Protein AF-A0A7S1L0B1-F1 (afdb_monomer_lite)

Secondary structure (DSSP, 8-state):
-------TT-----------SS--------PPPPTTEEE-TTT--EEE-SS---EEEEEEEEE-SS---SSSEEEE-HHHHHHHIIIIITTSSSPGGG--EEEEEEEEE---GGGGSTTT--SSEE---EETTEE-S-HHHHHHHHHHH-SPPEEEE--TTSTTTGGG-SSSP-EEEEE--S-TTS---

Structure (mmCIF, N/CA/C/O backbone):
data_AF-A0A7S1L0B1-F1
#
_entry.id   AF-A0A7S1L0B1-F1
#
loop_
_atom_site.group_PDB
_atom_site.id
_atom_site.type_symbol
_atom_site.label_atom_id
_atom_site.label_alt_id
_atom_site.label_comp_id
_atom_site.label_asym_id
_atom_site.label_entity_id
_atom_site.label_seq_id
_atom_site.pdbx_PDB_ins_code
_atom_site.Cartn_x
_atom_site.Cartn_y
_atom_site.Cartn_z
_atom_site.occupancy
_atom_site.B_iso_or_equiv
_atom_site.auth_seq_id
_atom_site.auth_comp_id
_atom_site.auth_asym_id
_atom_site.auth_atom_id
_atom_site.pdbx_PDB_model_num
ATOM 1 N N . VAL A 1 1 ? -12.692 16.284 34.252 1.00 41.16 1 VAL A N 1
ATOM 2 C CA . VAL A 1 1 ? -12.363 15.127 33.387 1.00 41.16 1 VAL A CA 1
ATOM 3 C C . VAL A 1 1 ? -12.166 13.922 34.293 1.00 41.16 1 VAL A C 1
ATOM 5 O O . VAL A 1 1 ? -11.183 13.873 35.019 1.00 41.16 1 VAL A O 1
ATOM 8 N N . ARG A 1 2 ? -13.179 13.053 34.404 1.00 32.25 2 ARG A N 1
ATOM 9 C CA . ARG A 1 2 ? -13.150 11.902 35.317 1.00 32.25 2 ARG A CA 1
ATOM 10 C C . ARG A 1 2 ? -12.445 10.736 34.624 1.00 32.25 2 ARG A C 1
ATOM 12 O O . ARG A 1 2 ? -12.846 10.342 33.539 1.00 32.25 2 ARG A O 1
ATOM 19 N N . PHE A 1 3 ? -11.372 10.298 35.273 1.00 38.19 3 PHE A N 1
ATOM 20 C CA . PHE A 1 3 ? -10.621 9.053 35.149 1.00 38.19 3 PHE A CA 1
ATOM 21 C C . PHE A 1 3 ? -11.166 8.012 34.162 1.00 38.19 3 PHE A C 1
ATOM 23 O O . PHE A 1 3 ? -12.276 7.506 34.309 1.00 38.19 3 PHE A O 1
ATOM 30 N N . TRP A 1 4 ? -10.298 7.620 33.226 1.00 34.16 4 TRP A N 1
ATOM 31 C CA . TRP A 1 4 ? -10.324 6.293 32.619 1.00 34.16 4 TRP A CA 1
ATOM 32 C C . TRP A 1 4 ? -10.520 5.243 33.722 1.00 34.16 4 TRP A C 1
ATOM 34 O O . TRP A 1 4 ? -9.776 5.283 34.708 1.00 34.16 4 TRP A O 1
ATOM 44 N N . PRO A 1 5 ? -11.480 4.310 33.608 1.00 41.00 5 PRO A N 1
ATOM 45 C CA . PRO A 1 5 ? -11.538 3.205 34.543 1.00 41.00 5 PRO A CA 1
ATOM 46 C C . PRO A 1 5 ? -10.257 2.392 34.356 1.00 41.00 5 PRO A C 1
ATOM 48 O O . PRO A 1 5 ? -10.035 1.788 33.307 1.00 41.00 5 PRO A O 1
ATOM 51 N N . ALA A 1 6 ? -9.391 2.411 35.369 1.00 44.47 6 ALA A N 1
ATOM 52 C CA . ALA A 1 6 ? -8.320 1.441 35.479 1.00 44.47 6 ALA A CA 1
ATOM 53 C C . ALA A 1 6 ? -8.975 0.056 35.425 1.00 44.47 6 ALA A C 1
ATOM 55 O O . ALA A 1 6 ? -9.780 -0.291 36.291 1.00 44.47 6 ALA A O 1
ATOM 56 N N . LEU A 1 7 ? -8.669 -0.708 34.376 1.00 45.00 7 LEU A N 1
ATOM 57 C CA . LEU A 1 7 ? -9.017 -2.119 34.262 1.00 45.00 7 LEU A CA 1
ATOM 58 C C . LEU A 1 7 ? -8.322 -2.858 35.411 1.00 45.00 7 LEU A C 1
ATOM 60 O O . LEU A 1 7 ? -7.205 -3.346 35.281 1.00 45.00 7 LEU A O 1
ATOM 64 N N . SER A 1 8 ? -8.983 -2.923 36.564 1.00 43.53 8 SER A N 1
ATOM 65 C CA . SER A 1 8 ? -8.463 -3.518 37.797 1.00 43.53 8 SER A CA 1
ATOM 66 C C . SER A 1 8 ? -8.382 -5.045 37.748 1.00 43.53 8 SER A C 1
ATOM 68 O O . SER A 1 8 ? -8.052 -5.671 38.751 1.00 43.53 8 SER A O 1
ATOM 70 N N . ARG A 1 9 ? -8.661 -5.672 36.595 1.00 43.53 9 ARG A N 1
ATOM 71 C CA . ARG A 1 9 ? -8.561 -7.124 36.400 1.00 43.53 9 ARG A CA 1
ATOM 72 C C . ARG A 1 9 ? -8.094 -7.496 34.992 1.00 43.53 9 ARG A C 1
ATOM 74 O O . ARG A 1 9 ? -8.768 -8.230 34.281 1.00 43.53 9 ARG A O 1
ATOM 81 N N . HIS A 1 10 ? -6.889 -7.076 34.616 1.00 43.16 10 HIS A N 1
ATOM 82 C CA . HIS A 1 10 ? -6.036 -7.974 33.834 1.00 43.16 10 HIS A CA 1
ATOM 83 C C . HIS A 1 10 ? -5.368 -8.940 34.811 1.00 43.16 10 HIS A C 1
ATOM 85 O O . HIS A 1 10 ? -4.214 -8.774 35.198 1.00 43.16 10 HIS A O 1
ATOM 91 N N . THR A 1 11 ? -6.106 -9.956 35.254 1.00 42.31 11 THR A N 1
ATOM 92 C CA . THR A 1 11 ? -5.469 -11.150 35.803 1.00 42.31 11 THR A CA 1
ATOM 93 C C . THR A 1 11 ? -4.735 -11.831 34.656 1.00 42.31 11 THR A C 1
ATOM 95 O O . THR A 1 11 ? -5.287 -12.688 33.969 1.00 42.31 11 THR A O 1
ATOM 98 N N . CYS A 1 12 ? -3.469 -11.467 34.458 1.00 38.47 12 CYS A N 1
ATOM 99 C CA . CYS A 1 12 ? -2.475 -12.429 34.013 1.00 38.47 12 CYS A CA 1
ATOM 100 C C . CYS A 1 12 ? -2.403 -13.501 35.106 1.00 38.47 12 CYS A C 1
ATOM 102 O O . CYS A 1 12 ? -1.550 -13.445 35.990 1.00 38.47 12 CYS A O 1
ATOM 104 N N . VAL A 1 13 ? -3.343 -14.450 35.108 1.00 39.50 13 VAL A N 1
ATOM 105 C CA . VAL A 1 13 ? -3.136 -15.702 35.831 1.00 39.50 13 VAL A CA 1
ATOM 106 C C . VAL A 1 13 ? -1.917 -16.309 35.158 1.00 39.50 13 VAL A C 1
ATOM 108 O O . VAL A 1 13 ? -1.988 -16.646 33.980 1.00 39.50 13 VAL A O 1
ATOM 111 N N . ARG A 1 14 ? -0.777 -16.366 35.857 1.00 38.50 14 ARG A N 1
ATOM 112 C CA . ARG A 1 14 ? 0.363 -17.159 35.395 1.00 38.50 14 ARG A CA 1
ATOM 113 C C . ARG A 1 14 ? -0.167 -18.585 35.252 1.00 38.50 14 ARG A C 1
ATOM 115 O O . ARG A 1 14 ? -0.500 -19.178 36.279 1.00 38.50 14 ARG A O 1
ATOM 122 N N . PRO A 1 15 ? -0.317 -19.132 34.035 1.00 44.88 15 PRO A N 1
ATOM 123 C CA . PRO A 1 15 ? -0.664 -20.531 33.927 1.00 44.88 15 PRO A CA 1
ATOM 124 C C . PRO A 1 15 ? 0.495 -21.300 34.572 1.00 44.88 15 PRO A C 1
ATOM 126 O O . PRO A 1 15 ? 1.663 -20.965 34.361 1.00 44.88 15 PRO A O 1
ATOM 129 N N . ASN A 1 16 ? 0.173 -22.272 35.422 1.00 50.97 16 ASN A N 1
ATOM 130 C CA . ASN A 1 16 ? 1.146 -23.133 36.092 1.00 50.97 16 ASN A CA 1
ATOM 131 C C . ASN A 1 16 ? 1.706 -24.122 35.051 1.00 50.97 16 ASN A C 1
ATOM 133 O O . ASN A 1 16 ? 1.435 -25.320 35.077 1.00 50.97 16 ASN A O 1
ATOM 137 N N . LEU A 1 17 ? 2.375 -23.581 34.032 1.00 57.25 17 LEU A N 1
ATOM 138 C CA . LEU A 1 17 ? 2.985 -24.329 32.949 1.00 57.25 17 LEU A CA 1
ATOM 139 C C . LEU A 1 17 ? 4.359 -24.780 33.421 1.00 57.25 17 LEU A C 1
ATOM 141 O O . LEU A 1 17 ? 5.139 -23.995 33.962 1.00 57.25 17 LEU A O 1
ATOM 145 N N . LYS A 1 18 ? 4.639 -26.061 33.174 1.00 59.34 18 LYS A N 1
ATOM 146 C CA . LYS A 1 18 ? 5.980 -26.651 33.155 1.00 59.34 18 LYS A CA 1
ATOM 147 C C . LYS A 1 18 ? 6.973 -25.616 32.599 1.00 59.34 18 LYS A C 1
ATOM 149 O O . LYS A 1 18 ? 6.611 -24.972 31.608 1.00 59.34 18 LYS A O 1
ATOM 154 N N . PRO A 1 19 ? 8.161 -25.426 33.215 1.00 61.41 19 PRO A N 1
ATOM 155 C CA . PRO A 1 19 ? 9.122 -24.423 32.768 1.00 61.41 19 PRO A CA 1
ATOM 156 C C . PRO A 1 19 ? 9.238 -24.509 31.248 1.00 61.41 19 PRO A C 1
ATOM 158 O O . PRO A 1 19 ? 9.371 -25.629 30.734 1.00 61.41 19 PRO A O 1
ATOM 161 N N . PRO A 1 20 ? 9.072 -23.380 30.531 1.00 61.34 20 PRO A N 1
ATOM 162 C CA . PRO A 1 20 ? 9.117 -23.403 29.085 1.00 61.34 20 PRO A CA 1
ATOM 163 C C . PRO A 1 20 ? 10.407 -24.115 28.699 1.00 61.34 20 PRO A C 1
ATOM 165 O O . PRO A 1 20 ? 11.469 -23.837 29.266 1.00 61.34 20 PRO A O 1
ATOM 168 N N . GLY A 1 21 ? 10.302 -25.070 27.770 1.00 65.00 21 GLY A N 1
ATOM 169 C CA . GLY A 1 21 ? 11.487 -25.585 27.095 1.00 65.00 21 GLY A CA 1
ATOM 170 C C . GLY A 1 21 ? 12.352 -24.408 26.630 1.00 65.00 21 GLY A C 1
ATOM 171 O O . GLY A 1 21 ? 11.832 -23.288 26.537 1.00 65.00 21 GLY A O 1
ATOM 172 N N . PRO A 1 22 ? 13.655 -24.625 26.378 1.00 70.44 22 PRO A N 1
ATOM 173 C CA . PRO A 1 22 ? 14.561 -23.554 25.970 1.00 70.44 22 PRO A CA 1
ATOM 174 C C . PRO A 1 22 ? 13.847 -22.655 24.967 1.00 70.44 22 PRO A C 1
ATOM 176 O O . PRO A 1 22 ? 13.282 -23.167 23.996 1.00 70.44 22 PRO A O 1
ATOM 179 N N . ALA A 1 23 ? 13.767 -21.356 25.290 1.00 61.88 23 ALA A N 1
ATOM 180 C CA . ALA A 1 23 ? 13.026 -20.391 24.494 1.00 61.88 23 ALA A CA 1
ATOM 181 C C . ALA A 1 23 ? 13.381 -20.641 23.033 1.00 61.88 23 ALA A C 1
ATOM 183 O O . ALA A 1 23 ? 14.569 -20.652 22.699 1.00 61.88 23 ALA A O 1
ATOM 184 N N . LEU A 1 24 ? 12.371 -20.929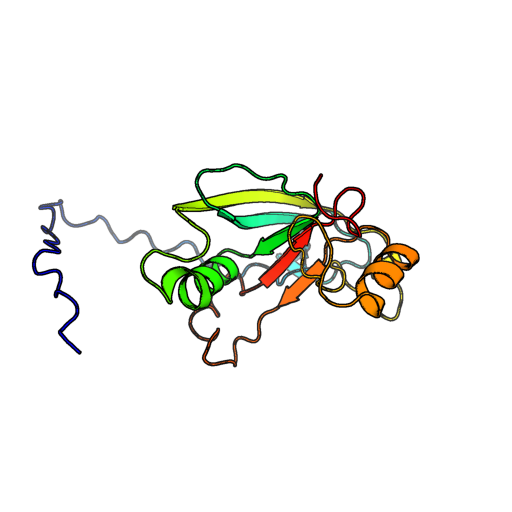 22.203 1.00 55.47 24 LEU A N 1
ATOM 185 C CA . LEU A 1 24 ? 12.582 -21.070 20.770 1.00 55.47 24 LEU A CA 1
ATOM 186 C C . LEU A 1 24 ? 13.312 -19.805 20.349 1.00 55.47 24 LEU A C 1
ATOM 188 O O . LEU A 1 24 ? 12.751 -18.710 20.440 1.00 55.47 24 LEU A O 1
ATOM 192 N N . GLN A 1 25 ? 14.590 -19.950 19.995 1.00 52.84 25 GLN A N 1
ATOM 193 C CA . GLN A 1 25 ? 15.353 -18.821 19.507 1.00 52.84 25 GLN A CA 1
ATOM 194 C C . GLN A 1 25 ? 14.556 -18.291 18.317 1.00 52.84 25 GLN A C 1
ATOM 196 O O . GLN A 1 25 ? 14.164 -19.100 17.463 1.00 52.84 25 GLN A O 1
ATOM 201 N N . PRO A 1 26 ? 14.222 -16.988 18.281 1.00 57.69 26 PRO A N 1
ATOM 202 C CA . PRO A 1 26 ? 13.569 -16.438 17.111 1.00 57.69 26 PRO A CA 1
ATOM 203 C C . PRO A 1 26 ? 14.419 -16.842 15.913 1.00 57.69 26 PRO A C 1
ATOM 205 O O . PRO A 1 26 ? 15.643 -16.688 15.945 1.00 57.69 26 PRO A O 1
ATOM 208 N N . ALA A 1 27 ? 13.776 -17.438 14.903 1.00 52.47 27 ALA A N 1
ATOM 209 C CA . ALA A 1 27 ? 14.456 -17.773 13.662 1.00 52.47 27 ALA A CA 1
ATOM 210 C C . ALA A 1 27 ? 15.288 -16.551 13.247 1.00 52.47 27 ALA A C 1
ATOM 212 O O . ALA A 1 27 ? 14.772 -15.432 13.381 1.00 52.47 27 ALA A O 1
ATOM 213 N N . PRO A 1 28 ? 16.548 -16.730 12.800 1.00 51.34 28 PRO A N 1
ATOM 214 C CA . PRO A 1 28 ? 17.384 -15.613 12.394 1.00 51.34 28 PRO A CA 1
ATOM 215 C C . PRO A 1 28 ? 16.555 -14.707 11.495 1.00 51.34 28 PRO A C 1
ATOM 217 O O . PRO A 1 28 ? 16.026 -15.164 10.477 1.00 51.34 28 PRO A O 1
ATOM 220 N N . LEU A 1 29 ? 16.366 -13.456 11.919 1.00 55.69 29 LEU A N 1
ATOM 221 C CA . LEU A 1 29 ? 15.654 -12.462 11.133 1.00 55.69 29 LEU A CA 1
ATOM 222 C C . LEU A 1 29 ? 16.507 -12.212 9.891 1.00 55.69 29 LEU A C 1
ATOM 224 O O . LEU A 1 29 ? 17.368 -11.337 9.880 1.00 55.69 29 LEU A O 1
ATOM 228 N N . VAL A 1 30 ? 16.309 -13.014 8.845 1.00 57.28 30 VAL A N 1
ATOM 229 C CA . VAL A 1 30 ? 16.771 -12.658 7.511 1.00 57.28 30 VAL A CA 1
ATOM 230 C C . VAL A 1 30 ? 16.013 -11.385 7.197 1.00 57.28 30 VAL A C 1
ATOM 232 O O . VAL A 1 30 ? 14.799 -11.435 6.992 1.00 57.28 30 VAL A O 1
ATOM 235 N N . ALA A 1 31 ? 16.712 -10.251 7.261 1.00 64.00 31 ALA A N 1
ATOM 236 C CA . ALA A 1 31 ? 16.118 -8.959 6.986 1.00 64.00 31 ALA A CA 1
ATOM 237 C C . ALA A 1 31 ? 15.392 -9.065 5.634 1.00 64.00 31 ALA A C 1
ATOM 239 O O . ALA A 1 31 ? 16.031 -9.401 4.629 1.00 64.00 31 ALA A O 1
ATOM 240 N N . PRO A 1 32 ? 14.058 -8.900 5.603 1.00 71.50 32 PRO A N 1
ATOM 241 C CA . PRO A 1 32 ? 13.334 -8.962 4.349 1.00 71.50 32 PRO A CA 1
ATOM 242 C C . PRO A 1 32 ? 13.833 -7.829 3.452 1.00 71.50 32 PRO A C 1
ATOM 244 O O . PRO A 1 32 ? 14.155 -6.744 3.938 1.00 71.50 32 PRO A O 1
ATOM 247 N N . CYS A 1 33 ? 13.907 -8.083 2.146 1.00 76.69 33 CYS A N 1
ATOM 248 C CA . CYS A 1 33 ? 14.266 -7.042 1.194 1.00 76.69 33 CYS A CA 1
ATOM 249 C C . CYS A 1 33 ? 13.312 -5.853 1.304 1.00 76.69 33 CYS A C 1
ATOM 251 O O . CYS A 1 33 ? 12.128 -6.026 1.615 1.00 76.69 33 CYS A O 1
ATOM 253 N N . LEU A 1 34 ? 13.831 -4.649 1.049 1.00 75.38 34 LEU A N 1
ATOM 254 C CA . LEU A 1 34 ? 12.993 -3.458 1.029 1.00 75.38 34 LEU A CA 1
ATOM 255 C C . LEU A 1 34 ? 11.894 -3.610 -0.036 1.00 75.38 34 LEU A C 1
ATOM 257 O O . LEU A 1 34 ? 12.083 -4.340 -1.017 1.00 75.38 34 LEU A O 1
ATOM 261 N N . PRO A 1 35 ? 10.747 -2.929 0.120 1.00 71.69 35 PRO A N 1
ATOM 262 C CA . PRO A 1 35 ? 9.718 -2.905 -0.910 1.00 71.69 35 PRO A CA 1
ATOM 263 C C . PRO A 1 35 ? 10.316 -2.561 -2.281 1.00 71.69 35 PRO A C 1
ATOM 265 O O . PRO A 1 35 ? 10.983 -1.547 -2.449 1.00 71.69 35 PRO A O 1
ATOM 268 N N . GLY A 1 36 ? 10.100 -3.442 -3.256 1.00 75.12 36 GLY A N 1
ATOM 269 C CA . GLY A 1 36 ? 10.605 -3.302 -4.626 1.00 75.12 36 GLY A CA 1
ATOM 270 C C . GLY 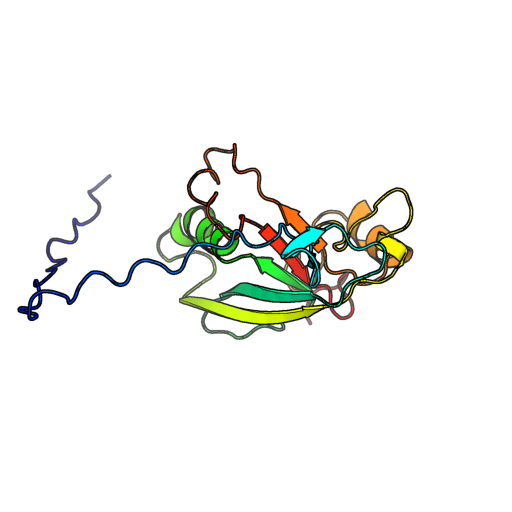A 1 36 ? 11.968 -3.952 -4.884 1.00 75.12 36 GLY A C 1
ATOM 271 O O . GLY A 1 36 ? 12.390 -4.038 -6.034 1.00 75.12 36 GLY A O 1
ATOM 272 N N . GLN A 1 37 ? 12.643 -4.470 -3.860 1.00 83.31 37 GLN A N 1
ATOM 273 C CA . GLN A 1 37 ? 13.832 -5.301 -4.032 1.00 83.31 37 GLN A CA 1
ATOM 274 C C . GLN A 1 37 ? 13.460 -6.786 -4.052 1.00 83.31 37 GLN A C 1
ATOM 276 O O . GLN A 1 37 ? 12.522 -7.227 -3.382 1.00 83.31 37 GLN A O 1
ATOM 281 N N . LEU A 1 38 ? 14.224 -7.569 -4.809 1.00 83.31 38 LEU A N 1
ATOM 282 C CA . LEU A 1 38 ? 14.116 -9.024 -4.843 1.00 83.31 38 LEU A CA 1
ATOM 283 C C . LEU A 1 38 ? 15.323 -9.651 -4.170 1.00 83.31 38 LEU A C 1
ATOM 285 O O . LEU A 1 38 ? 16.429 -9.123 -4.254 1.00 83.31 38 LEU A O 1
ATOM 289 N N . LYS A 1 39 ? 15.122 -10.818 -3.562 1.00 84.94 39 LYS A N 1
ATOM 290 C CA . LYS A 1 39 ? 16.236 -11.649 -3.124 1.00 84.94 39 LYS A CA 1
ATOM 291 C C . LYS A 1 39 ? 16.830 -12.345 -4.348 1.00 84.94 39 LYS A C 1
ATOM 293 O O . LYS A 1 39 ? 16.145 -13.140 -4.989 1.00 84.94 39 LYS A O 1
ATOM 298 N N . ASP A 1 40 ? 18.075 -12.030 -4.670 1.00 82.62 40 ASP A N 1
ATOM 299 C CA . ASP A 1 40 ? 18.843 -12.716 -5.703 1.00 82.62 40 ASP A CA 1
ATOM 300 C C . ASP A 1 40 ? 18.992 -14.201 -5.312 1.00 82.62 40 ASP A C 1
ATOM 302 O O . ASP A 1 40 ? 19.473 -14.488 -4.212 1.00 82.62 40 ASP A O 1
ATOM 306 N N . PRO A 1 41 ? 18.569 -15.156 -6.159 1.00 81.19 41 PRO A N 1
ATOM 307 C CA . PRO A 1 41 ? 18.662 -16.577 -5.843 1.00 81.19 41 PRO A CA 1
ATOM 308 C C . PRO A 1 41 ? 20.107 -17.088 -5.759 1.00 81.19 41 PRO A C 1
ATOM 310 O O . PRO A 1 41 ? 20.354 -18.042 -5.025 1.00 81.19 41 PRO A O 1
ATOM 313 N N . ALA A 1 42 ? 21.054 -16.470 -6.470 1.00 84.69 42 ALA A N 1
ATOM 314 C CA . ALA A 1 42 ? 22.456 -16.880 -6.473 1.00 84.69 42 ALA A CA 1
ATOM 315 C C . ALA A 1 42 ? 23.209 -16.351 -5.246 1.00 84.69 42 ALA A C 1
ATOM 317 O O . ALA A 1 42 ? 23.984 -17.077 -4.628 1.00 84.69 42 ALA A O 1
ATOM 318 N N . THR A 1 43 ? 22.984 -15.085 -4.883 1.00 85.75 43 THR A N 1
ATOM 319 C CA . THR A 1 43 ? 23.754 -14.422 -3.813 1.00 85.75 43 THR A CA 1
ATOM 320 C C . THR A 1 43 ? 22.992 -14.275 -2.499 1.00 85.75 43 THR A C 1
ATOM 322 O O . THR A 1 43 ? 23.588 -13.964 -1.467 1.00 85.75 43 THR A O 1
ATOM 325 N N . GLY A 1 44 ? 21.670 -14.449 -2.513 1.00 83.81 44 GLY A N 1
ATOM 326 C CA . GLY A 1 44 ? 20.795 -14.196 -1.371 1.00 83.81 44 GLY A CA 1
ATOM 327 C C . GLY A 1 44 ? 20.663 -12.717 -0.989 1.00 83.81 44 GLY A C 1
ATOM 328 O O . GLY A 1 44 ? 19.984 -12.422 -0.003 1.00 83.81 44 GLY A O 1
ATOM 329 N N . LYS A 1 45 ? 21.296 -11.798 -1.731 1.00 86.81 45 LYS A N 1
ATOM 330 C CA . LYS A 1 45 ? 21.271 -10.352 -1.474 1.00 86.81 45 LYS A CA 1
ATOM 331 C C . LYS A 1 45 ? 20.016 -9.710 -2.056 1.00 86.81 45 LYS A C 1
ATOM 333 O O . LYS A 1 45 ? 19.441 -10.202 -3.020 1.00 86.81 45 LYS A O 1
ATOM 338 N N . CYS A 1 46 ? 19.607 -8.586 -1.483 1.00 85.88 46 CYS A N 1
ATOM 339 C CA . CYS A 1 46 ? 18.507 -7.795 -2.017 1.00 85.88 46 CYS A CA 1
ATOM 340 C C . CYS A 1 46 ? 18.998 -6.926 -3.177 1.00 85.88 46 CYS A C 1
ATOM 342 O O . CYS A 1 46 ? 19.907 -6.116 -3.001 1.00 85.88 46 CYS A O 1
ATOM 344 N N . VAL A 1 47 ? 18.404 -7.104 -4.354 1.00 86.62 47 VAL A N 1
ATOM 345 C CA . VAL A 1 47 ? 18.769 -6.406 -5.592 1.00 86.62 47 VAL A CA 1
ATOM 346 C C . VAL A 1 47 ? 17.561 -5.692 -6.188 1.00 86.62 47 VAL A C 1
ATOM 348 O O . VAL A 1 47 ? 16.418 -6.131 -6.041 1.00 86.62 47 VAL A O 1
ATOM 351 N N . VAL A 1 48 ? 17.815 -4.581 -6.877 1.00 82.69 48 VAL A N 1
ATOM 352 C CA . VAL A 1 48 ? 16.801 -3.916 -7.700 1.00 82.69 48 VAL A CA 1
ATOM 353 C C . VAL A 1 48 ? 16.714 -4.665 -9.025 1.00 82.69 48 VAL A C 1
ATOM 355 O O . VAL A 1 48 ? 17.718 -4.852 -9.708 1.00 82.69 48 VAL A O 1
ATOM 358 N N . SER A 1 49 ? 15.516 -5.124 -9.380 1.00 83.00 49 SER A N 1
ATOM 359 C CA . SER A 1 49 ? 15.307 -5.825 -10.647 1.00 83.00 49 SER A CA 1
ATOM 360 C C . SER A 1 49 ? 15.272 -4.842 -11.818 1.00 83.00 49 SER A C 1
ATOM 362 O O . SER A 1 49 ? 14.553 -3.845 -11.769 1.00 83.00 49 SER A O 1
ATOM 364 N N . ALA A 1 50 ? 16.002 -5.163 -12.891 1.00 81.62 50 ALA A N 1
ATOM 365 C CA . ALA A 1 50 ? 16.029 -4.390 -14.138 1.00 81.62 50 ALA A CA 1
ATOM 366 C C . ALA A 1 50 ? 14.737 -4.525 -14.969 1.00 81.62 50 ALA A C 1
ATOM 368 O O . ALA A 1 50 ? 14.476 -3.726 -15.865 1.00 81.62 50 ALA A O 1
ATOM 369 N N . VAL A 1 51 ? 13.921 -5.539 -14.675 1.00 84.75 51 VAL A N 1
ATOM 370 C CA . VAL A 1 51 ? 12.622 -5.793 -15.315 1.00 84.75 51 VAL A CA 1
ATOM 371 C C . VAL A 1 51 ? 11.513 -5.844 -14.267 1.00 84.75 51 VAL A C 1
ATOM 373 O O . VAL A 1 51 ? 11.811 -6.054 -13.082 1.00 84.75 51 VAL A O 1
ATOM 376 N N . PRO A 1 52 ? 10.233 -5.656 -14.643 1.00 88.44 52 PRO A N 1
ATOM 377 C CA . PRO A 1 52 ? 9.168 -5.722 -13.663 1.00 88.44 52 PRO A CA 1
ATOM 378 C C . PRO A 1 52 ? 9.094 -7.125 -13.096 1.00 88.44 52 PRO A C 1
ATOM 380 O O . PRO A 1 52 ? 8.965 -8.116 -13.826 1.00 88.44 52 PRO A O 1
ATOM 383 N N . ALA A 1 53 ? 9.214 -7.197 -11.786 1.00 88.94 53 ALA A N 1
ATOM 384 C CA . ALA A 1 53 ? 9.270 -8.439 -11.066 1.00 88.94 53 ALA A CA 1
ATOM 385 C C . ALA A 1 53 ? 7.862 -8.912 -10.729 1.00 88.94 53 ALA A C 1
ATOM 387 O O . ALA A 1 53 ? 6.998 -8.123 -10.347 1.00 88.94 53 ALA A O 1
ATOM 388 N N . LEU A 1 54 ? 7.641 -10.222 -10.825 1.00 89.88 54 LEU A N 1
ATOM 389 C CA . LEU A 1 54 ? 6.490 -10.830 -10.175 1.00 89.88 54 LEU A CA 1
ATOM 390 C C . LEU A 1 54 ? 6.790 -10.894 -8.675 1.00 89.88 54 LEU A C 1
ATOM 392 O O . LEU A 1 54 ? 7.658 -11.651 -8.245 1.00 89.88 54 LEU A O 1
ATOM 396 N N . MET A 1 55 ? 6.097 -10.079 -7.886 1.00 88.88 55 MET A N 1
ATOM 397 C CA . MET A 1 55 ? 6.304 -9.985 -6.444 1.00 88.88 55 MET A CA 1
ATOM 398 C C . MET A 1 55 ? 5.140 -10.627 -5.704 1.00 88.88 55 MET A C 1
ATOM 400 O O . MET A 1 55 ? 3.981 -10.430 -6.071 1.00 88.88 55 MET A O 1
ATOM 404 N N . ARG A 1 56 ? 5.449 -11.364 -4.632 1.00 90.62 56 ARG A N 1
ATOM 405 C CA . ARG A 1 56 ? 4.452 -11.996 -3.769 1.00 90.62 56 ARG A CA 1
ATOM 406 C C . ARG A 1 56 ? 4.746 -11.697 -2.306 1.00 90.62 56 ARG A C 1
ATOM 408 O O . ARG A 1 56 ? 5.804 -12.065 -1.806 1.00 90.62 56 ARG A O 1
ATOM 415 N N . PHE A 1 57 ? 3.829 -11.015 -1.630 1.00 90.12 57 PHE A N 1
ATOM 416 C CA . PHE A 1 57 ? 4.012 -10.577 -0.245 1.00 90.12 57 PHE A CA 1
ATOM 417 C C . PHE A 1 57 ? 2.668 -10.324 0.441 1.00 90.12 57 PHE A C 1
ATOM 419 O O . PHE A 1 57 ? 1.617 -10.284 -0.199 1.00 90.12 57 PHE A O 1
ATOM 426 N N . TYR A 1 58 ? 2.699 -10.190 1.766 1.00 93.69 58 TYR A N 1
ATOM 427 C CA . TYR A 1 58 ? 1.496 -9.917 2.540 1.00 93.69 58 TYR A CA 1
ATOM 428 C C . TYR A 1 58 ? 1.175 -8.425 2.579 1.00 93.69 58 TYR A C 1
ATOM 430 O O . TYR A 1 58 ? 2.036 -7.607 2.898 1.00 93.69 58 TYR A O 1
ATOM 438 N N . MET A 1 59 ? -0.088 -8.100 2.329 1.00 95.56 59 MET A N 1
ATOM 439 C CA . MET A 1 59 ? -0.674 -6.793 2.606 1.00 95.56 59 MET A CA 1
ATOM 440 C C . MET A 1 59 ? -1.818 -6.947 3.611 1.00 95.56 59 MET A C 1
ATOM 442 O O . MET A 1 59 ? -2.453 -8.001 3.699 1.00 95.56 59 MET A O 1
ATOM 446 N N . TYR A 1 60 ? -2.089 -5.893 4.367 1.00 96.50 60 TYR A N 1
ATOM 447 C CA . TYR A 1 60 ? -3.030 -5.896 5.477 1.00 96.50 60 TYR A CA 1
ATOM 448 C C . TYR A 1 60 ? -4.049 -4.776 5.320 1.00 96.50 60 TYR A C 1
ATOM 450 O O . TYR A 1 60 ? -3.713 -3.672 4.886 1.00 96.50 60 TYR A O 1
ATOM 458 N N . LYS A 1 61 ? -5.298 -5.056 5.692 1.00 95.88 61 LYS A N 1
ATOM 459 C CA . LYS A 1 61 ? -6.387 -4.078 5.661 1.00 95.88 61 LYS A CA 1
ATOM 460 C C . LYS A 1 61 ? -7.139 -4.085 6.982 1.00 95.88 61 LYS A C 1
ATOM 462 O O . LYS A 1 61 ? -7.598 -5.138 7.420 1.00 95.88 61 LYS A O 1
ATOM 467 N N . ALA A 1 62 ? -7.278 -2.916 7.595 1.00 95.12 62 ALA A N 1
ATOM 468 C CA . ALA A 1 62 ? -8.195 -2.709 8.706 1.00 95.12 62 ALA A CA 1
ATOM 469 C C . ALA A 1 62 ? -9.625 -2.607 8.157 1.00 95.12 62 ALA A C 1
ATOM 471 O O . ALA A 1 62 ? -9.876 -1.823 7.240 1.00 95.12 62 ALA A O 1
ATOM 472 N N . LEU A 1 63 ? -10.542 -3.418 8.680 1.00 93.38 63 LEU A N 1
ATOM 473 C CA . LEU A 1 63 ? -11.925 -3.508 8.212 1.00 93.38 63 LEU A CA 1
ATOM 474 C C . LEU A 1 63 ? -12.898 -3.605 9.390 1.00 93.38 63 LEU A C 1
ATOM 476 O O . LEU A 1 63 ? -12.548 -4.082 10.470 1.00 93.38 63 LEU A O 1
ATOM 480 N N . GLY A 1 64 ? -14.131 -3.160 9.158 1.00 91.38 64 GLY A N 1
ATOM 481 C CA . GLY A 1 64 ? -15.267 -3.513 10.004 1.00 91.38 64 GLY A CA 1
ATOM 482 C C . GLY A 1 64 ? -15.850 -4.877 9.633 1.00 91.38 64 GLY A C 1
ATOM 483 O O . GLY A 1 64 ? -15.215 -5.692 8.952 1.00 91.38 64 GLY A O 1
ATOM 484 N N . ASP A 1 65 ? -17.097 -5.099 10.033 1.00 89.19 65 ASP A N 1
ATOM 485 C CA . ASP A 1 65 ? -17.789 -6.374 9.799 1.00 89.19 65 ASP A CA 1
ATOM 486 C C . ASP A 1 65 ? -18.282 -6.538 8.354 1.00 89.19 65 ASP A C 1
ATOM 488 O O . ASP A 1 65 ? -18.566 -7.647 7.916 1.00 89.19 65 ASP A O 1
ATOM 492 N N . LYS A 1 66 ? -18.334 -5.445 7.583 1.00 85.88 66 LYS A N 1
ATOM 493 C CA . LYS A 1 66 ? -18.627 -5.488 6.147 1.00 85.88 66 LYS A CA 1
ATOM 494 C C . LYS A 1 66 ? -17.377 -5.858 5.352 1.00 85.88 66 LYS A C 1
ATOM 496 O O . LYS A 1 66 ? -16.290 -5.335 5.617 1.00 85.88 66 LYS A O 1
ATOM 501 N N . ASP A 1 67 ? -17.546 -6.724 4.362 1.00 80.00 67 ASP A N 1
ATOM 502 C CA . ASP A 1 67 ? -16.532 -6.979 3.345 1.00 80.00 67 ASP A CA 1
ATOM 503 C C . ASP A 1 67 ? -16.605 -5.915 2.246 1.00 80.00 67 ASP A C 1
ATOM 505 O O . ASP A 1 67 ? -17.683 -5.466 1.860 1.00 80.00 67 ASP A O 1
ATOM 509 N N . TYR A 1 68 ? -15.438 -5.505 1.755 1.00 76.62 68 TYR A N 1
ATOM 510 C CA . TYR A 1 68 ? -15.300 -4.539 0.670 1.00 76.62 68 TYR A CA 1
ATOM 511 C C . TYR A 1 68 ? -14.402 -5.121 -0.412 1.00 76.62 68 TYR A C 1
ATOM 513 O O . TYR A 1 68 ? -13.473 -5.880 -0.120 1.00 76.62 68 TYR A O 1
ATOM 521 N N . HIS A 1 69 ? -14.647 -4.719 -1.657 1.00 83.12 69 HIS A N 1
ATOM 522 C CA . HIS A 1 69 ? -13.747 -5.034 -2.754 1.00 83.12 69 HIS A CA 1
ATOM 523 C C . HIS A 1 69 ? -12.350 -4.457 -2.479 1.00 83.12 69 HIS A C 1
ATOM 525 O O . HIS A 1 69 ? -12.188 -3.360 -1.944 1.00 83.12 69 HIS A O 1
ATOM 531 N N . MET A 1 70 ? -11.332 -5.244 -2.822 1.00 85.62 70 MET A N 1
ATOM 532 C CA . MET A 1 70 ? -9.921 -4.887 -2.634 1.00 85.62 70 MET A CA 1
ATOM 533 C C . MET A 1 70 ? -9.396 -3.956 -3.728 1.00 85.62 70 MET A C 1
ATOM 535 O O . MET A 1 70 ? -8.347 -3.337 -3.570 1.00 85.62 70 MET A O 1
ATOM 539 N N . GLU A 1 71 ? -10.144 -3.872 -4.822 1.00 89.75 71 GLU A N 1
ATOM 540 C CA . GLU A 1 71 ? -9.980 -2.898 -5.888 1.00 89.75 71 GLU A CA 1
ATOM 541 C C . GLU A 1 71 ? -10.247 -1.481 -5.380 1.00 89.75 71 GLU A C 1
ATOM 543 O O . GLU A 1 71 ? -11.045 -1.281 -4.466 1.00 89.75 71 GLU A O 1
ATOM 548 N N . ASN A 1 72 ? -9.569 -0.503 -5.976 1.00 93.75 72 ASN A N 1
ATOM 549 C CA . ASN A 1 72 ? -9.655 0.913 -5.621 1.00 93.75 72 ASN A CA 1
ATOM 550 C C . ASN A 1 72 ? -9.525 1.148 -4.112 1.00 93.75 72 ASN A C 1
ATOM 552 O O . ASN A 1 72 ? -10.378 1.766 -3.467 1.00 93.75 72 ASN A O 1
ATOM 556 N N . SER A 1 73 ? -8.470 0.582 -3.528 1.00 94.62 73 SER A N 1
ATOM 557 C CA . SER A 1 73 ? -8.319 0.527 -2.081 1.00 94.62 73 SER A CA 1
ATOM 558 C C . SER A 1 73 ? -6.887 0.743 -1.625 1.00 94.62 73 SER A C 1
ATOM 560 O O . SER A 1 73 ? -5.932 0.400 -2.323 1.00 94.62 73 SER A O 1
ATOM 562 N N . ASN A 1 74 ? -6.740 1.264 -0.406 1.00 96.00 74 ASN A N 1
ATOM 563 C CA . ASN A 1 74 ? -5.458 1.288 0.286 1.00 96.00 74 ASN A CA 1
ATOM 564 C C . ASN A 1 74 ? -5.342 0.142 1.287 1.00 96.00 74 ASN A C 1
ATOM 566 O O . ASN A 1 74 ? -6.289 -0.183 2.019 1.00 96.00 74 ASN A O 1
ATOM 570 N N . LEU A 1 75 ? -4.159 -0.461 1.292 1.00 96.19 75 LEU A N 1
ATOM 571 C CA . LEU A 1 75 ? -3.709 -1.490 2.225 1.00 96.19 75 LEU A CA 1
ATOM 572 C C . LEU A 1 75 ? -2.360 -1.051 2.805 1.00 96.19 75 LEU A C 1
ATOM 574 O O . LEU A 1 75 ? -1.782 -0.065 2.359 1.00 96.19 75 LEU A O 1
ATOM 578 N N . ALA A 1 76 ? -1.825 -1.798 3.761 1.00 96.56 76 ALA A N 1
ATOM 579 C CA . ALA A 1 76 ? -0.520 -1.512 4.341 1.00 96.56 76 ALA A CA 1
ATOM 580 C C . ALA A 1 76 ? 0.308 -2.778 4.585 1.00 96.56 76 ALA A C 1
ATOM 582 O O . ALA A 1 76 ? -0.191 -3.902 4.496 1.00 96.56 76 ALA A O 1
ATOM 583 N N . SER A 1 77 ? 1.585 -2.604 4.913 1.00 95.19 77 SER A N 1
ATOM 584 C CA . SER A 1 77 ? 2.377 -3.634 5.584 1.00 95.19 77 SER A CA 1
ATOM 585 C C . SER A 1 77 ? 1.837 -3.887 7.002 1.00 95.19 77 SER A C 1
ATOM 587 O O . SER A 1 77 ? 0.975 -3.156 7.496 1.00 95.19 77 SER A O 1
ATOM 589 N N . LEU A 1 78 ? 2.337 -4.926 7.684 1.00 94.44 78 LEU A N 1
ATOM 590 C CA . LEU A 1 78 ? 1.907 -5.233 9.054 1.00 94.44 78 LEU A CA 1
ATOM 591 C C . LEU A 1 78 ? 2.153 -4.051 10.005 1.00 94.44 78 LEU A C 1
ATOM 593 O O . LEU A 1 78 ? 1.274 -3.665 10.766 1.00 94.44 78 LEU A O 1
ATOM 597 N N . THR A 1 79 ? 3.335 -3.448 9.945 1.00 94.69 79 THR A N 1
ATOM 598 C CA . THR A 1 79 ? 3.677 -2.266 10.746 1.00 94.69 79 THR A CA 1
ATOM 599 C C . THR A 1 79 ? 2.861 -1.045 10.331 1.00 94.69 79 THR A C 1
ATOM 601 O O . THR A 1 79 ? 2.377 -0.320 11.198 1.00 94.69 79 THR A O 1
ATOM 604 N N . GLY A 1 80 ? 2.615 -0.857 9.030 1.00 95.31 80 GLY A N 1
ATOM 605 C CA . GLY A 1 80 ? 1.785 0.236 8.523 1.00 95.31 80 GLY A CA 1
ATOM 606 C C . GLY A 1 80 ? 0.330 0.164 9.003 1.00 95.31 80 GLY A C 1
ATOM 607 O O . GLY A 1 80 ? -0.224 1.180 9.422 1.00 95.31 80 GLY A O 1
ATOM 608 N N . VAL A 1 81 ? -0.290 -1.026 9.024 1.00 96.44 81 VAL A N 1
ATOM 609 C CA . VAL A 1 81 ? -1.670 -1.162 9.529 1.00 96.44 81 VAL A CA 1
ATOM 610 C C . VAL A 1 81 ? -1.743 -0.958 11.043 1.00 96.44 81 VAL A C 1
ATOM 612 O O . VAL A 1 81 ? -2.699 -0.358 11.525 1.00 96.44 81 VAL A O 1
ATOM 615 N N . LEU A 1 82 ? -0.734 -1.397 11.803 1.00 95.56 82 LEU A N 1
ATOM 616 C CA . LEU A 1 82 ? -0.686 -1.170 13.251 1.00 95.56 82 LEU A CA 1
ATOM 617 C C . LEU A 1 82 ? -0.523 0.318 13.590 1.00 95.56 82 LEU A C 1
ATOM 619 O O . LEU A 1 82 ? -1.176 0.801 14.515 1.00 95.56 82 LEU A O 1
ATOM 623 N N . MET A 1 83 ? 0.278 1.045 12.807 1.00 95.06 83 MET A N 1
ATOM 624 C CA . MET A 1 83 ? 0.403 2.501 12.903 1.00 95.06 83 MET A CA 1
ATOM 625 C C . MET A 1 83 ? -0.940 3.194 12.641 1.00 95.06 83 MET A C 1
ATOM 627 O O . MET A 1 83 ? -1.383 3.996 13.462 1.00 95.06 83 MET A O 1
ATOM 631 N N . TYR A 1 84 ? -1.634 2.828 11.555 1.00 95.31 84 TYR A N 1
ATOM 632 C CA . TYR A 1 84 ? -2.962 3.365 11.229 1.00 95.31 84 TYR A CA 1
ATOM 633 C C . TYR A 1 84 ? -3.976 3.122 12.354 1.00 95.31 84 TYR A C 1
ATOM 635 O O . TYR A 1 84 ? -4.709 4.030 12.757 1.00 95.31 84 TYR A O 1
ATOM 643 N N . LEU A 1 85 ? -3.998 1.902 12.901 1.00 95.56 85 LEU A N 1
ATOM 644 C CA . LEU A 1 85 ? -4.899 1.567 13.997 1.00 95.56 85 LEU A CA 1
ATOM 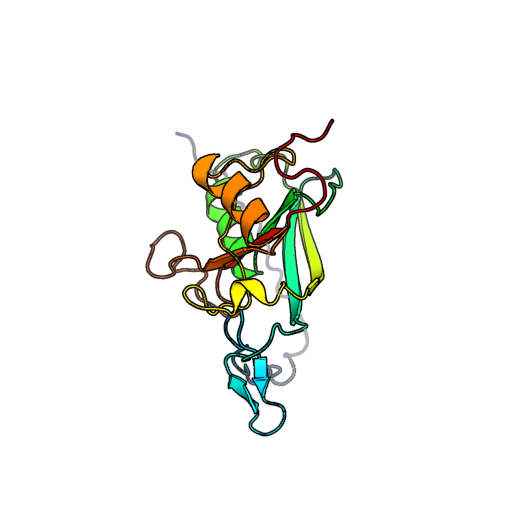645 C C . LEU A 1 85 ? -4.655 2.465 15.212 1.00 95.56 85 LEU A C 1
ATOM 647 O O . LEU A 1 85 ? -5.606 3.038 15.739 1.00 95.56 85 LEU A O 1
ATOM 651 N N . GLN A 1 86 ? -3.401 2.615 15.636 1.00 93.38 86 GLN A N 1
ATOM 652 C CA . GLN A 1 86 ? -3.060 3.396 16.823 1.00 93.38 86 GLN A CA 1
ATOM 653 C C . GLN A 1 86 ? -3.330 4.892 16.639 1.00 93.38 86 GLN A C 1
ATOM 655 O O . GLN A 1 86 ? -3.925 5.517 17.515 1.00 93.38 86 GLN A O 1
ATOM 660 N N . ASN A 1 87 ? -2.900 5.459 15.512 1.00 92.31 87 ASN A N 1
ATOM 661 C CA . ASN A 1 87 ? -2.911 6.906 15.315 1.00 92.31 87 ASN A CA 1
ATOM 662 C C . ASN A 1 87 ? -4.280 7.438 14.893 1.00 92.31 87 ASN A C 1
ATOM 664 O O . ASN A 1 87 ? -4.629 8.570 15.223 1.00 92.31 87 ASN A O 1
ATOM 668 N N . GLU A 1 88 ? -5.071 6.636 14.179 1.00 93.19 88 GLU A N 1
ATOM 669 C CA . GLU A 1 88 ? -6.326 7.106 13.602 1.00 93.19 88 GLU A CA 1
ATOM 670 C C . GLU A 1 88 ? -7.541 6.410 14.211 1.00 93.19 88 GLU A C 1
ATOM 672 O O . GLU A 1 88 ? -8.442 7.081 14.723 1.00 93.19 88 GLU A O 1
ATOM 677 N N . VAL A 1 89 ? -7.562 5.076 14.210 1.00 94.50 89 VAL A N 1
ATOM 678 C CA . VAL A 1 89 ? -8.756 4.291 14.570 1.00 94.50 89 VAL A CA 1
ATOM 679 C C . VAL A 1 89 ? -9.024 4.286 16.073 1.00 94.50 89 VAL A C 1
ATOM 681 O O . VAL A 1 89 ? -10.172 4.451 16.493 1.00 94.50 89 VAL A O 1
ATOM 684 N N . LEU A 1 90 ? -7.978 4.098 16.878 1.00 93.38 90 LEU A N 1
ATOM 685 C CA . LEU A 1 90 ? -8.050 3.977 18.338 1.00 93.38 90 LEU A CA 1
ATOM 686 C C . LEU A 1 90 ? -7.991 5.331 19.063 1.00 93.38 90 LEU A C 1
ATOM 688 O O . LEU A 1 90 ? -8.062 5.369 20.288 1.00 93.38 90 LEU A O 1
ATOM 692 N N . SER A 1 91 ? -7.911 6.439 18.321 1.00 89.38 91 SER A N 1
ATOM 693 C CA . SER A 1 91 ? -7.898 7.799 18.881 1.00 89.38 91 SER A CA 1
ATOM 694 C C . SER A 1 91 ? -9.223 8.212 19.545 1.00 89.38 91 SER A C 1
ATOM 696 O O . SER A 1 91 ? -9.260 9.196 20.281 1.00 89.38 91 SER A O 1
ATOM 698 N N . THR A 1 92 ? -10.316 7.477 19.304 1.00 88.12 92 THR A N 1
ATOM 699 C CA . THR A 1 92 ? -11.656 7.760 19.844 1.00 88.12 92 THR A CA 1
ATOM 700 C C . THR A 1 92 ? -12.362 6.493 20.330 1.00 88.12 92 THR A C 1
ATOM 702 O O . THR A 1 92 ? -12.076 5.389 19.864 1.00 88.12 92 THR A O 1
ATOM 705 N N . CYS A 1 93 ? -13.338 6.670 21.228 1.00 88.75 93 CYS A N 1
ATOM 706 C CA . CYS A 1 93 ? -14.242 5.619 21.700 1.00 88.75 93 CYS A CA 1
ATOM 707 C C . CYS A 1 93 ? -15.704 5.988 21.367 1.00 88.75 93 CYS A C 1
ATOM 709 O O . CYS A 1 93 ? -16.161 7.032 21.832 1.00 88.75 93 CYS A O 1
ATOM 711 N N . PRO A 1 94 ? -16.448 5.155 20.608 1.00 90.19 94 PRO A N 1
ATOM 712 C CA . PRO A 1 94 ? -16.000 3.911 19.975 1.00 90.19 94 PRO A CA 1
ATOM 713 C C . PRO A 1 94 ? -14.939 4.156 18.884 1.00 90.19 94 PRO A C 1
ATOM 715 O O . PRO A 1 94 ? -14.735 5.285 18.433 1.00 90.19 94 PRO A O 1
ATOM 718 N N . ARG A 1 95 ? -14.245 3.080 18.488 1.00 93.50 95 ARG A N 1
ATOM 719 C CA . ARG A 1 95 ? -13.206 3.106 17.444 1.00 93.50 95 ARG A CA 1
ATOM 720 C C . ARG A 1 95 ? -13.759 3.732 16.162 1.00 93.50 95 ARG A C 1
ATOM 722 O O . ARG A 1 95 ? -14.891 3.421 15.776 1.00 93.50 95 ARG A O 1
ATOM 729 N N . LYS A 1 96 ? -12.971 4.570 15.476 1.00 91.44 96 LYS A N 1
ATOM 730 C CA . LYS A 1 96 ? -13.416 5.191 14.216 1.00 91.44 96 LYS A CA 1
ATOM 731 C C . LYS A 1 96 ? -13.758 4.137 13.161 1.00 91.44 96 LYS A C 1
ATOM 733 O O . LYS A 1 96 ? -13.221 3.030 13.161 1.00 91.44 96 LYS A O 1
ATOM 738 N N . PHE A 1 97 ? -14.665 4.510 12.260 1.00 90.75 97 PHE A N 1
ATOM 739 C CA . PHE A 1 97 ? -15.074 3.736 11.079 1.00 90.75 97 PHE A CA 1
ATOM 740 C C . PHE A 1 97 ? -15.619 2.325 11.363 1.00 90.75 97 PHE A C 1
ATOM 742 O O . PHE A 1 97 ? -15.786 1.544 10.430 1.00 90.75 97 PHE A O 1
ATOM 749 N N . GLY A 1 98 ? -15.903 1.983 12.628 1.00 91.44 98 GLY A N 1
ATOM 750 C CA . GLY A 1 98 ? -16.396 0.657 13.000 1.00 91.44 98 GLY A CA 1
ATOM 751 C C . GLY A 1 98 ? -15.400 -0.468 12.703 1.00 91.44 98 GLY A C 1
ATOM 752 O O . GLY A 1 98 ? -15.819 -1.572 12.374 1.00 91.44 98 GLY A O 1
ATOM 753 N N . ILE A 1 99 ? -14.091 -0.201 12.771 1.00 94.38 99 ILE A N 1
ATOM 754 C CA . ILE A 1 99 ? -13.059 -1.217 12.524 1.00 94.38 99 ILE A CA 1
ATOM 755 C C . ILE A 1 99 ? -13.051 -2.266 13.647 1.00 94.38 99 ILE A C 1
ATOM 757 O O . ILE A 1 99 ? -12.823 -1.953 14.824 1.00 94.38 99 ILE A O 1
ATOM 761 N N . THR A 1 100 ? -13.233 -3.530 13.267 1.00 94.50 100 THR A N 1
ATOM 762 C CA . THR A 1 100 ? -13.326 -4.683 14.177 1.00 94.50 100 THR A CA 1
ATOM 763 C C . THR A 1 100 ? -12.217 -5.710 13.960 1.00 94.50 100 THR A C 1
ATOM 765 O O . THR A 1 100 ? -11.883 -6.439 14.895 1.00 94.50 100 THR A O 1
ATOM 768 N N . ARG A 1 101 ? -11.593 -5.744 12.774 1.00 94.56 101 ARG A N 1
ATOM 769 C CA . ARG A 1 101 ? -10.608 -6.769 12.387 1.00 94.56 101 ARG A CA 1
ATOM 770 C C . ARG A 1 101 ? -9.507 -6.238 11.466 1.00 94.56 101 ARG A C 1
ATOM 772 O O . ARG A 1 101 ? -9.641 -5.197 10.824 1.00 94.56 101 ARG A O 1
ATOM 779 N N . VAL A 1 102 ? -8.426 -7.013 11.361 1.00 95.81 102 VAL A N 1
ATOM 780 C CA . VAL A 1 102 ? -7.366 -6.839 10.358 1.00 95.81 102 VAL A CA 1
ATOM 781 C C . VAL A 1 102 ? -7.324 -8.075 9.474 1.00 95.81 102 VAL A C 1
ATOM 783 O O . VAL A 1 102 ? -7.095 -9.183 9.955 1.00 95.81 102 VAL A O 1
ATOM 786 N N . MET A 1 103 ? -7.517 -7.881 8.176 1.00 95.00 103 MET A N 1
ATOM 787 C CA . MET A 1 103 ? -7.412 -8.939 7.177 1.00 95.00 103 MET A CA 1
ATOM 788 C C . MET A 1 103 ? -6.004 -8.982 6.593 1.00 95.00 103 MET A C 1
ATOM 790 O O . MET A 1 103 ? -5.423 -7.936 6.301 1.00 95.00 103 MET A O 1
ATOM 794 N N . ARG A 1 104 ? -5.471 -10.193 6.400 1.00 95.31 104 ARG A N 1
ATOM 795 C CA . ARG A 1 104 ? -4.172 -10.451 5.765 1.00 95.31 104 ARG A CA 1
ATOM 796 C C . ARG A 1 104 ? -4.389 -11.068 4.388 1.00 95.31 104 ARG A C 1
ATOM 798 O O . ARG A 1 104 ? -5.005 -12.125 4.283 1.00 95.31 104 ARG A O 1
ATOM 805 N N . TYR A 1 105 ? -3.801 -10.462 3.366 1.00 94.06 105 TYR A N 1
ATOM 806 C CA . TYR A 1 105 ? -3.887 -10.900 1.976 1.00 94.06 105 TYR A CA 1
ATOM 807 C C . TYR A 1 105 ? -2.508 -11.271 1.458 1.00 94.06 105 TYR A C 1
ATOM 809 O O . TYR A 1 105 ? -1.566 -10.501 1.620 1.00 94.06 105 TYR A O 1
ATOM 817 N N . LEU A 1 106 ? -2.384 -12.436 0.821 1.00 93.38 106 LEU A N 1
ATOM 818 C CA . LEU A 1 106 ? -1.181 -12.804 0.080 1.00 93.38 106 LEU A CA 1
ATOM 819 C C . LEU A 1 106 ? -1.314 -12.290 -1.352 1.00 93.38 106 LEU A C 1
ATOM 821 O O . LEU A 1 106 ? -1.940 -12.931 -2.195 1.00 93.38 106 LEU A O 1
ATOM 825 N N . VAL A 1 107 ? -0.752 -11.116 -1.608 1.00 92.44 107 VAL A N 1
ATOM 826 C CA . VAL A 1 107 ? -0.868 -10.430 -2.893 1.00 92.44 107 VAL A CA 1
ATOM 827 C C . VAL A 1 107 ? 0.232 -10.916 -3.821 1.00 92.44 107 VAL A C 1
ATOM 829 O O . VAL A 1 107 ? 1.382 -11.042 -3.406 1.00 92.44 107 VAL A O 1
ATOM 832 N N . THR A 1 108 ? -0.129 -11.184 -5.075 1.00 92.88 108 THR A N 1
ATOM 833 C CA . THR A 1 108 ? 0.818 -11.393 -6.173 1.00 92.88 108 THR A CA 1
ATOM 834 C C . THR A 1 108 ? 0.594 -10.289 -7.192 1.00 92.88 108 THR A C 1
ATOM 836 O O . THR A 1 108 ? -0.535 -10.103 -7.639 1.00 92.88 108 THR A O 1
ATOM 839 N N . MET A 1 109 ? 1.636 -9.536 -7.530 1.00 92.19 109 MET A N 1
ATOM 840 C CA . MET A 1 109 ? 1.526 -8.387 -8.427 1.00 92.19 109 MET A CA 1
ATOM 841 C C . MET A 1 109 ? 2.743 -8.284 -9.344 1.00 92.19 109 MET A C 1
ATOM 843 O O . MET A 1 109 ? 3.829 -8.761 -9.011 1.00 92.19 109 MET A O 1
ATOM 847 N N . LYS A 1 110 ? 2.542 -7.673 -10.510 1.00 92.88 110 LYS A N 1
ATOM 848 C CA . LYS A 1 110 ? 3.593 -7.326 -11.464 1.00 92.88 110 LYS A CA 1
ATOM 849 C C . LYS A 1 110 ? 3.175 -6.049 -12.176 1.00 92.88 110 LYS A C 1
ATOM 851 O O . LYS A 1 110 ? 2.239 -6.063 -12.969 1.00 92.88 110 LYS A O 1
ATOM 856 N N . ASN A 1 111 ? 3.860 -4.957 -11.870 1.00 93.38 111 ASN A N 1
ATOM 857 C CA . ASN A 1 111 ? 3.619 -3.682 -12.528 1.00 93.38 111 ASN A CA 1
ATOM 858 C C . ASN A 1 111 ? 4.156 -3.677 -13.977 1.00 93.38 111 ASN A C 1
ATOM 860 O O . ASN A 1 111 ? 4.968 -4.530 -14.346 1.00 93.38 111 ASN A O 1
ATOM 864 N N . PRO A 1 112 ? 3.695 -2.747 -14.828 1.00 90.81 112 PRO A N 1
ATOM 865 C CA . PRO A 1 112 ? 4.157 -2.626 -16.206 1.00 90.81 112 PRO A CA 1
ATOM 866 C C . PRO A 1 112 ? 5.598 -2.108 -16.302 1.00 90.81 112 PRO A C 1
ATOM 868 O O . PRO A 1 112 ? 6.128 -1.457 -15.403 1.00 90.81 112 PRO A O 1
ATOM 871 N N . THR A 1 113 ? 6.231 -2.355 -17.452 1.00 88.88 113 THR A N 1
ATOM 872 C CA . THR A 1 113 ? 7.608 -1.917 -17.757 1.00 88.88 113 THR A CA 1
ATOM 873 C C . THR A 1 113 ? 7.783 -0.403 -17.791 1.00 88.88 113 THR A C 1
ATOM 875 O O . THR A 1 113 ? 8.912 0.074 -17.722 1.00 88.88 113 THR A O 1
ATOM 878 N N . THR A 1 114 ? 6.692 0.355 -17.911 1.00 86.69 114 THR A N 1
ATOM 879 C CA . THR A 1 114 ? 6.693 1.823 -17.945 1.00 86.69 114 THR A CA 1
ATOM 880 C C . THR A 1 114 ? 7.313 2.433 -16.688 1.00 86.69 114 THR A C 1
ATOM 882 O O . THR A 1 114 ? 8.032 3.418 -16.808 1.00 86.69 114 THR A O 1
ATOM 885 N N . LEU A 1 115 ? 7.146 1.808 -15.515 1.00 86.69 115 LEU A N 1
ATOM 886 C CA . LEU A 1 115 ? 7.724 2.294 -14.252 1.00 86.69 115 LEU A CA 1
ATOM 887 C C . LEU A 1 115 ? 9.240 2.095 -14.122 1.00 86.69 115 LEU A C 1
ATOM 889 O O . LEU A 1 115 ? 9.878 2.745 -13.298 1.00 86.69 115 LEU A O 1
ATOM 893 N N . LEU A 1 116 ? 9.829 1.192 -14.909 1.00 83.25 116 LEU A N 1
ATOM 894 C CA . LEU A 1 116 ? 11.268 0.914 -14.855 1.00 83.25 116 LEU A CA 1
ATOM 895 C C . LEU A 1 116 ? 12.079 1.704 -15.873 1.00 83.25 116 LEU A C 1
ATOM 897 O O . LEU A 1 116 ? 13.305 1.602 -15.882 1.00 83.25 116 LEU A O 1
ATOM 901 N N . ARG A 1 117 ? 11.416 2.490 -16.721 1.00 79.19 117 ARG A N 1
ATOM 902 C CA . ARG A 1 117 ? 12.090 3.440 -17.602 1.00 79.19 117 ARG A CA 1
ATOM 903 C C . ARG A 1 117 ? 12.455 4.707 -16.814 1.00 79.19 117 ARG A C 1
ATOM 905 O O . ARG A 1 117 ? 11.787 5.015 -15.820 1.00 79.19 117 ARG A O 1
ATOM 912 N N . PRO A 1 118 ? 13.495 5.446 -17.240 1.00 72.62 118 PRO A N 1
ATOM 913 C CA . PRO A 1 118 ? 13.761 6.768 -16.690 1.00 72.62 118 PRO A CA 1
ATOM 914 C C . PRO A 1 118 ? 12.501 7.649 -16.780 1.00 72.62 118 PRO A C 1
ATOM 916 O O . PRO A 1 118 ? 11.788 7.556 -17.783 1.00 72.62 118 PRO A O 1
ATOM 919 N N . PRO A 1 119 ? 12.213 8.497 -15.776 1.00 71.19 119 PRO A N 1
ATOM 920 C CA . PRO A 1 119 ? 13.030 8.790 -14.590 1.00 71.19 119 PRO A CA 1
ATOM 921 C C . PRO A 1 119 ? 12.683 7.964 -13.332 1.00 71.19 119 PRO A C 1
ATOM 923 O O . PRO A 1 119 ? 13.333 8.146 -12.308 1.00 71.19 119 PRO A O 1
ATOM 926 N N . VAL A 1 120 ? 11.663 7.096 -13.368 1.00 73.75 120 VAL A N 1
ATOM 927 C CA . VAL A 1 120 ? 11.075 6.495 -12.150 1.00 73.75 120 VAL A CA 1
ATOM 928 C C . VAL A 1 120 ? 11.908 5.334 -11.603 1.00 73.75 120 VAL A C 1
ATOM 930 O O . VAL A 1 120 ? 12.157 5.278 -10.403 1.00 73.75 120 VAL A O 1
ATOM 933 N N . HIS A 1 121 ? 12.328 4.407 -12.471 1.00 81.69 121 HIS A N 1
ATOM 934 C CA . HIS A 1 121 ? 13.124 3.226 -12.106 1.00 81.69 121 HIS A CA 1
ATOM 935 C C . HIS A 1 121 ? 12.646 2.493 -10.828 1.00 81.69 121 HIS A C 1
ATOM 937 O O . HIS A 1 121 ? 13.437 2.212 -9.927 1.00 81.69 121 HIS A O 1
ATOM 943 N N . SER A 1 122 ? 11.353 2.146 -10.751 1.00 87.19 122 SER A N 1
ATOM 944 C CA . SER A 1 122 ? 10.748 1.500 -9.571 1.00 87.19 122 SER A CA 1
ATOM 945 C C . SER A 1 122 ? 9.881 0.279 -9.909 1.00 87.19 122 SER A C 1
ATOM 947 O O . SER A 1 122 ? 9.288 0.184 -10.982 1.00 87.19 122 SER A O 1
ATOM 949 N N . GLN A 1 123 ? 9.770 -0.658 -8.958 1.00 90.56 123 GLN A N 1
ATOM 950 C CA . GLN A 1 123 ? 8.812 -1.774 -9.017 1.00 90.56 123 GLN A CA 1
ATOM 951 C C . GLN A 1 123 ? 7.387 -1.360 -8.618 1.00 90.56 123 GLN A C 1
ATOM 953 O O . GLN A 1 123 ? 6.431 -2.070 -8.929 1.00 90.56 123 GLN A O 1
ATOM 958 N N . PHE A 1 124 ? 7.237 -0.226 -7.933 1.00 92.00 124 PHE A N 1
ATOM 959 C CA . PHE A 1 124 ? 5.963 0.336 -7.486 1.00 92.00 124 PHE A CA 1
ATOM 960 C C . PHE A 1 124 ? 5.749 1.724 -8.083 1.00 92.00 124 PHE A C 1
ATOM 962 O O . PHE A 1 124 ? 6.704 2.477 -8.273 1.00 92.00 124 PHE A O 1
ATOM 969 N N . GLY A 1 125 ? 4.492 2.055 -8.371 1.00 91.25 125 GLY A N 1
ATOM 970 C CA . GLY A 1 125 ? 4.106 3.400 -8.779 1.00 91.25 125 GLY A CA 1
ATOM 971 C C . GLY A 1 125 ? 4.046 4.369 -7.600 1.00 91.25 125 GLY A C 1
ATOM 972 O O . GLY A 1 125 ? 4.257 3.996 -6.441 1.00 91.25 125 GLY A O 1
ATOM 973 N N . GLU A 1 126 ? 3.692 5.613 -7.902 1.00 90.88 126 GLU A N 1
ATOM 974 C CA . GLU A 1 126 ? 3.356 6.599 -6.881 1.00 90.88 126 GLU A CA 1
ATOM 975 C C . GLU A 1 126 ? 2.130 6.148 -6.072 1.00 90.88 126 GLU A C 1
ATOM 977 O O . GLU A 1 126 ? 1.182 5.558 -6.599 1.00 90.88 126 GLU A O 1
ATOM 982 N N . PHE A 1 127 ? 2.158 6.406 -4.767 1.00 93.75 127 PHE A N 1
ATOM 983 C CA . PHE A 1 127 ? 1.021 6.158 -3.899 1.00 93.75 127 PHE A CA 1
ATOM 984 C C . PHE A 1 127 ? -0.119 7.137 -4.171 1.00 93.75 127 PHE A C 1
ATOM 986 O O . PHE A 1 127 ? 0.048 8.354 -4.144 1.00 93.75 127 PHE A O 1
ATOM 993 N N . VAL A 1 128 ? -1.318 6.582 -4.310 1.00 95.38 128 VAL A N 1
ATOM 994 C CA . VAL A 1 128 ? -2.569 7.334 -4.340 1.00 95.38 128 VAL A CA 1
ATOM 995 C C . VAL A 1 128 ? -3.538 6.862 -3.260 1.00 95.38 128 VAL A C 1
ATOM 997 O O . VAL A 1 128 ? -3.625 5.671 -2.950 1.00 95.38 128 VAL A O 1
ATOM 1000 N N . GLN A 1 129 ? -4.286 7.793 -2.683 1.00 94.94 129 GLN A N 1
ATOM 1001 C CA . GLN A 1 129 ? -5.320 7.518 -1.697 1.00 94.94 129 GLN A CA 1
ATOM 1002 C C . GLN A 1 129 ? -6.636 7.216 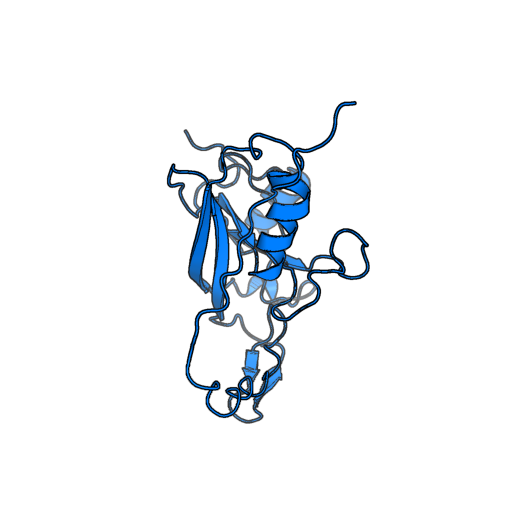-2.395 1.00 94.94 129 GLN A C 1
ATOM 1004 O O . GLN A 1 129 ? -7.031 7.936 -3.308 1.00 94.94 129 GLN A O 1
ATOM 1009 N N . PHE A 1 130 ? -7.329 6.191 -1.921 1.00 94.12 130 PHE A N 1
ATOM 1010 C CA . PHE A 1 130 ? -8.660 5.817 -2.351 1.00 94.12 130 PHE A CA 1
ATOM 1011 C C . PHE A 1 130 ? -9.665 6.053 -1.231 1.00 94.12 130 PHE A C 1
ATOM 1013 O O . PHE A 1 130 ? -9.493 5.576 -0.108 1.00 94.12 130 PHE A O 1
ATOM 1020 N N . LYS A 1 131 ? -10.759 6.734 -1.559 1.00 90.50 131 LYS A N 1
ATOM 1021 C CA . LYS A 1 131 ? -11.913 6.922 -0.685 1.00 90.50 131 LYS A CA 1
ATOM 1022 C C . LYS A 1 131 ? -13.166 6.539 -1.458 1.00 90.50 131 LYS A C 1
ATOM 1024 O O . LYS A 1 131 ? -13.397 7.051 -2.545 1.00 90.50 131 LYS A O 1
ATOM 1029 N N . ASN A 1 132 ? -13.956 5.627 -0.898 1.00 89.00 132 ASN A N 1
ATOM 1030 C CA . ASN A 1 132 ? -15.165 5.097 -1.534 1.00 89.00 132 ASN A CA 1
ATOM 1031 C C . ASN A 1 132 ? -14.951 4.616 -2.989 1.00 89.00 132 ASN A C 1
ATOM 1033 O O . ASN A 1 132 ? -15.786 4.856 -3.846 1.00 89.00 132 ASN A O 1
ATOM 1037 N N . GLY A 1 133 ? -13.805 4.000 -3.295 1.00 90.00 133 GLY A N 1
ATOM 1038 C CA . GLY A 1 133 ? -13.475 3.535 -4.651 1.00 90.00 133 GLY A CA 1
ATOM 1039 C C . GLY A 1 133 ? -12.885 4.598 -5.585 1.00 90.00 133 GLY A C 1
ATOM 1040 O O . GLY A 1 133 ? -12.345 4.257 -6.634 1.00 90.00 133 GLY A O 1
ATOM 1041 N N . LYS A 1 134 ? -12.890 5.870 -5.181 1.00 92.31 134 LYS A N 1
ATOM 1042 C CA . LYS A 1 134 ? -12.341 6.979 -5.962 1.00 92.31 134 LYS A CA 1
ATOM 1043 C C . LYS A 1 134 ? -10.958 7.382 -5.474 1.00 92.31 134 LYS A C 1
ATOM 1045 O O . LYS A 1 134 ? -10.736 7.518 -4.272 1.00 92.31 134 LYS A O 1
ATOM 1050 N N . CYS A 1 135 ? -10.032 7.634 -6.390 1.00 94.25 135 CYS A N 1
ATOM 1051 C CA . CYS A 1 135 ? -8.757 8.266 -6.072 1.00 94.25 135 CYS A CA 1
ATOM 1052 C C . CYS A 1 135 ? -8.964 9.722 -5.642 1.00 94.25 135 CYS A C 1
ATOM 1054 O O . CYS A 1 135 ? -9.595 10.504 -6.353 1.00 94.25 135 CYS A O 1
ATOM 1056 N N . VAL A 1 136 ? -8.432 10.077 -4.472 1.00 94.19 136 VAL A N 1
ATOM 1057 C CA . VAL A 1 136 ? -8.638 11.381 -3.823 1.00 94.19 136 VAL A CA 1
ATOM 1058 C C . VAL A 1 136 ? -7.351 12.148 -3.522 1.00 94.19 136 VAL A C 1
ATOM 1060 O O . VAL A 1 136 ? -7.443 13.228 -2.952 1.00 94.19 136 VAL A O 1
ATOM 1063 N N . THR A 1 137 ? -6.164 11.644 -3.891 1.00 88.50 137 THR A N 1
ATOM 1064 C CA . THR A 1 137 ? -4.894 12.364 -3.648 1.00 88.50 137 THR A CA 1
ATOM 1065 C C . THR A 1 137 ? -4.908 13.753 -4.285 1.00 88.50 137 THR A C 1
ATOM 1067 O O . THR A 1 137 ? -4.782 14.755 -3.590 1.00 88.50 137 THR A O 1
ATOM 1070 N N . ASN A 1 138 ? -5.047 13.808 -5.611 1.00 86.06 138 ASN A N 1
ATOM 1071 C CA . ASN A 1 138 ? -5.207 15.022 -6.407 1.00 86.06 138 ASN A CA 1
ATOM 1072 C C . ASN A 1 138 ? -5.581 14.593 -7.834 1.00 86.06 138 ASN A C 1
ATOM 1074 O O . ASN A 1 138 ? -4.985 13.652 -8.359 1.00 86.06 138 ASN A O 1
ATOM 1078 N N . ASN A 1 139 ? -6.515 15.283 -8.490 1.00 77.00 139 ASN A N 1
ATOM 1079 C CA . ASN A 1 139 ? -6.862 15.006 -9.887 1.00 77.00 139 ASN A CA 1
ATOM 1080 C C . ASN A 1 139 ? -5.664 15.180 -10.835 1.00 77.00 139 ASN A C 1
ATOM 1082 O O . ASN A 1 139 ? -5.557 14.440 -11.809 1.00 77.00 139 ASN A O 1
ATOM 1086 N N . SER A 1 140 ? -4.735 16.091 -10.526 1.00 81.75 140 SER A N 1
ATOM 1087 C CA . SER A 1 140 ? -3.493 16.266 -11.289 1.00 81.75 140 SER A CA 1
ATOM 1088 C C . SER A 1 140 ? -2.476 15.136 -11.081 1.00 81.75 140 SER A C 1
ATOM 1090 O O . SER A 1 140 ? -1.436 15.142 -11.726 1.00 81.75 140 SER A O 1
ATOM 1092 N N . VAL A 1 141 ? -2.751 14.192 -10.173 1.00 85.56 141 VAL A N 1
ATOM 1093 C CA . VAL A 1 141 ? -1.930 12.996 -9.927 1.00 85.56 141 VAL A CA 1
ATOM 1094 C C . VAL A 1 141 ? -2.665 11.749 -10.411 1.00 85.56 141 VAL A C 1
ATOM 1096 O O . VAL A 1 141 ? -2.108 10.981 -11.186 1.00 85.56 141 VAL A O 1
ATOM 1099 N N . CYS A 1 142 ? -3.932 11.565 -10.021 1.00 88.88 142 CYS A N 1
ATOM 1100 C CA . CYS A 1 142 ? -4.700 10.354 -10.320 1.00 88.88 142 CYS A CA 1
ATOM 1101 C C . CYS A 1 142 ? -4.815 10.080 -11.833 1.00 88.88 142 CYS A C 1
ATOM 1103 O O . CYS A 1 142 ? -4.428 9.002 -12.280 1.00 88.88 142 CYS A O 1
ATOM 1105 N N . SER A 1 143 ? -5.317 11.039 -12.626 1.00 86.50 143 SER A N 1
ATOM 1106 C CA . SER A 1 143 ? -5.523 10.815 -14.067 1.00 86.50 143 SER A CA 1
ATOM 1107 C C . SER A 1 143 ? -4.202 10.670 -14.828 1.00 86.50 143 SER A C 1
ATOM 1109 O O . SER A 1 143 ? -4.036 9.651 -15.501 1.00 86.50 143 SER A O 1
ATOM 1111 N N . PRO A 1 144 ? -3.214 11.579 -14.668 1.00 87.94 144 PRO A N 1
ATOM 1112 C CA . PRO A 1 144 ? -1.951 11.458 -15.397 1.00 87.94 144 PRO A CA 1
ATOM 1113 C C . PRO A 1 144 ? -1.173 10.185 -15.050 1.00 87.94 144 PRO A C 1
ATOM 1115 O O . PRO A 1 144 ? -0.562 9.578 -15.930 1.00 87.94 144 PRO A O 1
ATOM 1118 N N . LEU A 1 145 ? -1.226 9.735 -13.788 1.00 87.25 145 LEU A N 1
ATOM 1119 C CA . LEU A 1 145 ? -0.586 8.489 -13.364 1.00 87.25 145 LEU A CA 1
ATOM 1120 C C . LEU A 1 145 ? -1.093 7.301 -14.184 1.00 87.25 145 LEU A C 1
ATOM 1122 O O . LEU A 1 145 ? -0.285 6.499 -14.659 1.00 87.25 145 LEU A O 1
ATOM 1126 N N . TRP A 1 146 ? -2.411 7.185 -14.359 1.00 85.94 146 TRP A N 1
ATOM 1127 C CA . TRP A 1 146 ? -3.002 6.045 -15.058 1.00 85.94 146 TRP A CA 1
ATOM 1128 C C . TRP A 1 146 ? -2.976 6.182 -16.574 1.00 85.94 146 TRP A C 1
ATOM 1130 O O . TRP A 1 146 ? -2.831 5.168 -17.252 1.00 85.94 146 TRP A O 1
ATOM 1140 N N . GLU A 1 147 ? -3.052 7.398 -17.110 1.00 86.56 147 GLU A N 1
ATOM 1141 C CA . GLU A 1 147 ? -2.854 7.649 -18.541 1.00 86.56 147 GLU A CA 1
ATOM 1142 C C . GLU A 1 147 ? -1.436 7.265 -18.982 1.00 86.56 147 GLU A C 1
ATOM 1144 O O . GLU A 1 147 ? -1.259 6.622 -20.016 1.00 86.56 147 GLU A O 1
ATOM 1149 N N . HIS A 1 148 ? -0.425 7.601 -18.176 1.00 85.38 148 HIS A N 1
ATOM 1150 C CA . HIS A 1 148 ? 0.972 7.322 -18.505 1.00 85.38 148 HIS A CA 1
ATOM 1151 C C . HIS A 1 148 ? 1.402 5.894 -18.147 1.00 85.38 148 HIS A C 1
ATOM 1153 O O . HIS A 1 148 ? 2.079 5.212 -18.920 1.00 85.38 148 HIS A O 1
ATOM 1159 N N . SER A 1 149 ? 1.057 5.442 -16.941 1.00 85.88 149 SER A N 1
ATOM 1160 C CA . SER A 1 149 ? 1.624 4.218 -16.363 1.00 85.88 149 SER A CA 1
ATOM 1161 C C . SER A 1 149 ? 0.628 3.062 -16.320 1.00 85.88 149 SER A C 1
ATOM 1163 O O . SER A 1 149 ? 1.040 1.931 -16.073 1.00 85.88 149 SER A O 1
ATOM 1165 N N . GLY A 1 150 ? -0.655 3.309 -16.595 1.00 87.62 150 GLY A N 1
ATOM 1166 C CA . GLY A 1 150 ? -1.736 2.348 -16.389 1.00 87.62 150 GLY A CA 1
ATOM 1167 C C . GLY A 1 150 ? -2.126 2.208 -14.915 1.00 87.62 150 GLY A C 1
ATOM 1168 O O . GLY A 1 150 ? -1.712 2.986 -14.055 1.00 87.62 150 GLY A O 1
ATOM 1169 N N . TYR A 1 151 ? -2.918 1.182 -14.604 1.00 89.44 151 TYR A N 1
ATOM 1170 C CA . TYR A 1 151 ? -3.384 0.873 -13.246 1.00 89.44 151 TYR A CA 1
ATOM 1171 C C . TYR A 1 151 ? -2.284 0.232 -12.388 1.00 89.44 151 TYR A C 1
ATOM 1173 O O . TYR A 1 151 ? -2.354 -0.939 -12.018 1.00 89.44 151 TYR A O 1
ATOM 1181 N N . VAL A 1 152 ? -1.234 0.999 -12.102 1.00 92.56 152 VAL A N 1
ATOM 1182 C CA . VAL A 1 152 ? -0.070 0.533 -11.343 1.00 92.56 152 VAL A CA 1
ATOM 1183 C C . VAL A 1 152 ? -0.343 0.452 -9.846 1.00 92.56 152 VAL A C 1
ATOM 1185 O O . VAL A 1 152 ? -0.957 1.341 -9.257 1.00 92.56 152 VAL A O 1
ATOM 1188 N N . VAL A 1 153 ? 0.179 -0.592 -9.205 1.00 94.56 153 VAL A N 1
ATOM 1189 C CA . VAL A 1 153 ? 0.201 -0.688 -7.744 1.00 94.56 153 VAL A CA 1
ATOM 1190 C C . VAL A 1 153 ? 1.221 0.310 -7.209 1.00 94.56 153 VAL A C 1
ATOM 1192 O O . VAL A 1 153 ? 2.412 0.215 -7.525 1.00 94.56 153 VAL A O 1
ATOM 1195 N N . GLY A 1 154 ? 0.745 1.256 -6.405 1.00 94.25 154 GLY A N 1
ATOM 1196 C CA . GLY A 1 154 ? 1.558 2.304 -5.793 1.00 94.25 154 GLY A CA 1
ATOM 1197 C C . GLY A 1 154 ? 2.065 1.932 -4.403 1.00 94.25 154 GLY A C 1
ATOM 1198 O O . GLY A 1 154 ? 1.474 1.074 -3.738 1.00 94.25 154 GLY A O 1
ATOM 1199 N N . CYS A 1 155 ? 3.133 2.586 -3.941 1.00 93.81 155 CYS A N 1
ATOM 1200 C CA . CYS A 1 155 ? 3.585 2.462 -2.553 1.00 93.81 155 CYS A CA 1
ATOM 1201 C C . CYS A 1 155 ? 4.092 3.781 -1.961 1.00 93.81 155 CYS A C 1
ATOM 1203 O O . CYS A 1 155 ? 4.658 4.613 -2.667 1.00 93.81 155 CYS A O 1
ATOM 1205 N N . LEU A 1 156 ? 3.925 3.936 -0.648 1.00 93.56 156 LEU A N 1
ATOM 1206 C CA . LEU A 1 156 ? 4.490 5.014 0.157 1.00 93.56 156 LEU A CA 1
ATOM 1207 C C . LEU A 1 156 ? 5.216 4.400 1.351 1.00 93.56 156 LEU A C 1
ATOM 1209 O O . LEU A 1 156 ? 4.580 3.782 2.208 1.00 93.56 156 LEU A O 1
ATOM 1213 N N . ASN A 1 157 ? 6.534 4.586 1.413 1.00 92.06 157 ASN A N 1
ATOM 1214 C CA . ASN A 1 157 ? 7.292 4.323 2.632 1.00 92.06 157 ASN A CA 1
ATOM 1215 C C . ASN A 1 157 ? 6.966 5.423 3.641 1.00 92.06 157 ASN A C 1
ATOM 1217 O O . ASN A 1 157 ? 7.083 6.607 3.321 1.00 92.06 157 ASN A O 1
ATOM 1221 N N . LEU A 1 158 ? 6.544 5.042 4.841 1.00 91.31 158 LEU A N 1
ATOM 1222 C CA . LEU A 1 158 ? 6.267 6.007 5.893 1.00 91.31 158 LEU A CA 1
ATOM 1223 C C . LEU A 1 158 ? 7.568 6.449 6.554 1.00 91.31 158 LEU A C 1
ATOM 1225 O O . LEU A 1 158 ? 8.456 5.635 6.806 1.00 91.31 158 LEU A O 1
ATOM 1229 N N . ASP A 1 159 ? 7.661 7.744 6.840 1.00 90.88 159 ASP A N 1
ATOM 1230 C CA . ASP A 1 159 ? 8.833 8.339 7.466 1.00 90.88 159 ASP A CA 1
ATOM 1231 C C . ASP A 1 159 ? 8.967 7.867 8.917 1.00 90.88 159 ASP A C 1
ATOM 1233 O O . ASP A 1 159 ? 8.299 8.364 9.823 1.00 90.88 159 ASP A O 1
ATOM 1237 N N . THR A 1 160 ? 9.864 6.910 9.140 1.00 89.31 160 THR A N 1
ATOM 1238 C CA . THR A 1 160 ? 10.149 6.351 10.464 1.00 89.31 160 THR A CA 1
ATOM 1239 C C . THR A 1 160 ? 10.882 7.316 11.391 1.00 89.31 160 THR A C 1
ATOM 1241 O O . THR A 1 160 ? 11.009 7.010 12.574 1.00 89.31 160 THR A O 1
ATOM 1244 N N . SER A 1 161 ? 11.368 8.459 10.892 1.00 89.69 161 SER A N 1
ATOM 1245 C CA . SER A 1 161 ? 11.905 9.524 11.746 1.00 89.69 161 SER A CA 1
ATOM 1246 C C . SER A 1 161 ? 10.798 10.367 12.390 1.00 89.69 161 SER A C 1
ATOM 1248 O O . SER A 1 161 ? 11.021 10.981 13.434 1.00 89.69 161 SER A O 1
ATOM 1250 N N . SER A 1 162 ? 9.578 10.337 11.836 1.00 89.88 162 SER A N 1
ATOM 1251 C CA . SER A 1 162 ? 8.417 10.989 12.436 1.00 89.88 162 SER A CA 1
ATOM 1252 C C . SER A 1 162 ? 8.054 10.343 13.780 1.00 89.88 162 SER A C 1
ATOM 1254 O O . SER A 1 162 ? 7.873 9.121 13.839 1.00 89.88 162 SER A O 1
ATOM 1256 N N . PRO A 1 163 ? 7.813 11.128 14.850 1.00 87.06 163 PRO A N 1
ATOM 1257 C CA . PRO A 1 163 ? 7.375 10.597 16.145 1.00 87.06 163 PRO A CA 1
ATOM 1258 C C . PRO A 1 163 ? 6.098 9.749 16.068 1.00 87.06 163 PRO A C 1
ATOM 1260 O O . PRO A 1 163 ? 5.904 8.836 16.866 1.00 87.06 163 PRO A O 1
ATOM 1263 N N . SER A 1 164 ? 5.239 10.025 15.082 1.00 84.06 164 SER A N 1
ATOM 1264 C CA . SER A 1 164 ? 3.995 9.280 14.855 1.00 84.06 164 SER A CA 1
ATOM 1265 C C . SER A 1 164 ? 4.210 7.877 14.264 1.00 84.06 164 SER A C 1
ATOM 1267 O O . SER A 1 164 ? 3.320 7.033 14.349 1.00 84.06 164 SER A O 1
ATOM 1269 N N . VAL A 1 165 ? 5.390 7.597 13.699 1.00 88.00 165 VAL A N 1
ATOM 1270 C CA . VAL A 1 165 ? 5.707 6.341 12.994 1.00 88.00 165 VAL A CA 1
ATOM 1271 C C . VAL A 1 165 ? 6.900 5.610 13.620 1.00 88.00 165 VAL A C 1
ATOM 1273 O O . VAL A 1 165 ? 7.028 4.405 13.430 1.00 88.00 165 VAL A O 1
ATOM 1276 N N . ALA A 1 166 ? 7.746 6.286 14.403 1.00 84.19 166 ALA A N 1
ATOM 1277 C CA . ALA A 1 166 ? 9.004 5.746 14.934 1.00 84.19 166 ALA A CA 1
ATOM 1278 C C . ALA A 1 166 ? 8.866 4.382 15.640 1.00 84.19 166 ALA A C 1
ATOM 1280 O O . ALA A 1 166 ? 9.685 3.484 15.428 1.00 84.19 166 ALA A O 1
ATOM 1281 N N . ASN A 1 167 ? 7.778 4.182 16.393 1.00 88.56 167 ASN A N 1
ATOM 1282 C CA . ASN A 1 167 ? 7.471 2.923 17.090 1.00 88.56 167 ASN A CA 1
ATOM 1283 C C . ASN A 1 167 ? 7.127 1.745 16.151 1.00 88.56 167 ASN A C 1
ATOM 1285 O O . ASN A 1 167 ? 6.971 0.615 16.609 1.00 88.56 167 ASN A O 1
ATOM 1289 N N . TYR A 1 168 ? 7.014 1.995 14.845 1.00 89.44 168 TYR A N 1
ATOM 1290 C CA . TYR A 1 168 ? 6.646 1.031 13.806 1.00 89.44 168 TYR A CA 1
ATOM 1291 C C . TYR A 1 168 ? 7.772 0.790 12.793 1.00 89.44 168 TYR A C 1
ATOM 1293 O O . TYR A 1 168 ? 7.536 0.203 11.741 1.00 89.44 168 TYR A O 1
ATOM 1301 N N . SER A 1 169 ? 9.002 1.199 13.113 1.00 84.19 169 SER A N 1
ATOM 1302 C CA . SER A 1 169 ? 10.203 1.037 12.277 1.00 84.19 169 SER A CA 1
ATOM 1303 C C . SER A 1 169 ? 10.732 -0.408 12.161 1.00 84.19 169 SER A C 1
ATOM 1305 O O . SER A 1 169 ? 11.753 -0.643 11.517 1.00 84.19 169 SER A O 1
ATOM 1307 N N . GLY A 1 170 ? 10.051 -1.393 12.761 1.00 77.88 170 GLY A N 1
ATOM 1308 C CA . GLY A 1 170 ? 10.439 -2.807 12.711 1.00 77.88 170 GLY A CA 1
ATOM 1309 C C . GLY A 1 170 ? 10.213 -3.470 11.342 1.00 77.88 170 GLY A C 1
ATOM 1310 O O . GLY A 1 170 ? 9.528 -2.909 10.493 1.00 77.88 170 GLY A O 1
ATOM 1311 N N . PRO A 1 171 ? 10.7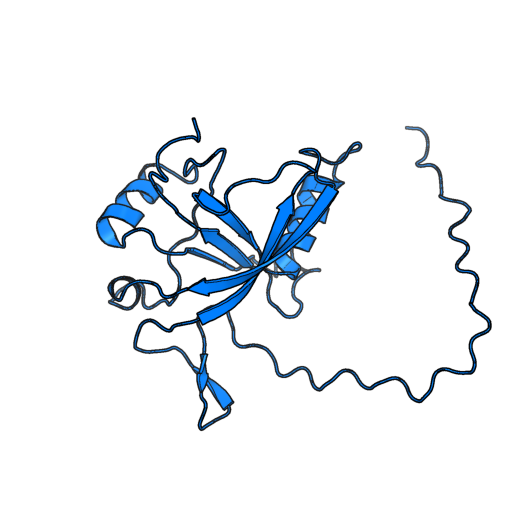59 -4.678 11.104 1.00 78.69 171 PRO A N 1
ATOM 1312 C CA . PRO A 1 171 ? 10.489 -5.445 9.891 1.00 78.69 171 PRO A CA 1
ATOM 1313 C C . PRO A 1 171 ? 9.081 -6.089 9.925 1.00 78.69 171 PRO A C 1
ATOM 1315 O O . PRO A 1 171 ? 8.729 -6.723 10.922 1.00 78.69 171 PRO A O 1
ATOM 1318 N N . PRO A 1 172 ? 8.285 -6.011 8.838 1.00 81.56 172 PRO A N 1
ATOM 1319 C CA . PRO A 1 172 ? 8.547 -5.245 7.616 1.00 81.56 172 PRO A CA 1
ATOM 1320 C C . PRO A 1 172 ? 8.387 -3.742 7.862 1.00 81.56 172 PRO A C 1
ATOM 1322 O O . PRO A 1 172 ? 7.542 -3.364 8.662 1.00 81.56 172 PRO A O 1
ATOM 1325 N N . ALA A 1 173 ? 9.124 -2.899 7.134 1.00 87.19 173 ALA A N 1
ATOM 1326 C CA . ALA A 1 173 ? 8.998 -1.442 7.232 1.00 87.19 173 ALA A CA 1
ATOM 1327 C C . ALA A 1 173 ? 7.535 -0.963 7.060 1.00 87.19 173 ALA A C 1
ATOM 1329 O O . ALA A 1 173 ? 6.735 -1.640 6.393 1.00 87.19 173 ALA A O 1
ATOM 1330 N N . PRO A 1 174 ? 7.157 0.186 7.650 1.00 92.31 174 PRO A N 1
ATOM 1331 C CA . PRO A 1 174 ? 5.803 0.713 7.550 1.00 92.31 174 PRO A CA 1
ATOM 1332 C C . PRO A 1 174 ? 5.572 1.292 6.152 1.00 92.31 174 PRO A C 1
ATOM 1334 O O . PRO A 1 174 ? 6.165 2.294 5.761 1.00 92.31 174 PRO A O 1
ATOM 1337 N N . VAL A 1 175 ? 4.713 0.625 5.384 1.00 94.44 175 VAL A N 1
ATOM 1338 C CA . VAL A 1 175 ? 4.431 0.946 3.980 1.00 94.44 175 VAL A CA 1
ATOM 1339 C C . VAL A 1 175 ? 2.931 0.958 3.773 1.00 94.44 175 VAL A C 1
ATOM 1341 O O . VAL A 1 175 ? 2.233 0.083 4.291 1.00 94.44 175 VAL A O 1
ATOM 1344 N N . ILE A 1 176 ? 2.443 1.912 2.989 1.00 95.88 176 ILE A N 1
ATOM 1345 C CA . ILE A 1 176 ? 1.062 1.937 2.504 1.00 95.88 176 ILE A CA 1
ATOM 1346 C C . ILE A 1 176 ? 1.072 1.654 1.003 1.00 95.88 176 ILE A C 1
ATOM 1348 O O . ILE A 1 176 ? 1.935 2.144 0.278 1.00 95.88 176 ILE A O 1
ATOM 1352 N N . TYR A 1 177 ? 0.122 0.851 0.541 1.00 96.50 177 TYR A N 1
ATOM 1353 C CA . TYR A 1 177 ? -0.034 0.452 -0.851 1.00 96.50 177 TYR A CA 1
ATOM 1354 C C . TYR A 1 177 ? -1.331 1.001 -1.443 1.00 96.50 177 TYR A C 1
ATOM 1356 O O . TYR A 1 177 ? -2.347 1.135 -0.750 1.00 96.50 177 TYR A O 1
ATOM 1364 N N . SER A 1 178 ? -1.306 1.260 -2.746 1.00 96.25 178 SER A N 1
ATOM 1365 C CA . SER A 1 178 ? -2.474 1.633 -3.548 1.00 96.25 178 SER A CA 1
ATOM 1366 C C . SER A 1 178 ? -2.786 0.517 -4.525 1.00 96.25 178 SER A C 1
ATOM 1368 O O . SER A 1 178 ? -1.933 0.168 -5.339 1.00 96.25 178 SER A O 1
ATOM 1370 N N . LEU A 1 179 ? -3.994 -0.036 -4.452 1.00 95.69 179 LEU A N 1
ATOM 1371 C CA . LEU A 1 179 ? -4.464 -1.080 -5.356 1.00 95.69 179 LEU A CA 1
ATOM 1372 C C . LEU A 1 179 ? -5.567 -0.484 -6.235 1.00 95.69 179 LEU A C 1
ATOM 1374 O O . LEU A 1 179 ? -6.733 -0.523 -5.836 1.00 95.69 179 LEU A O 1
ATOM 1378 N N . PRO A 1 180 ? -5.234 0.114 -7.394 1.00 94.31 180 PRO A N 1
ATOM 1379 C CA . PRO A 1 180 ? -6.255 0.493 -8.361 1.00 94.31 180 PRO A CA 1
ATOM 1380 C C . PRO A 1 180 ? -6.941 -0.764 -8.909 1.00 94.31 180 PRO A C 1
ATOM 1382 O O . PRO A 1 180 ? -6.308 -1.796 -9.126 1.00 94.31 180 PRO A O 1
ATOM 1385 N N . GLY A 1 181 ? -8.243 -0.668 -9.128 1.00 90.12 181 GLY A N 1
ATOM 1386 C CA . GLY A 1 181 ? -9.036 -1.633 -9.875 1.00 90.12 181 GLY A CA 1
ATOM 1387 C C . GLY A 1 181 ? -9.713 -0.956 -11.056 1.00 90.12 181 GLY A C 1
ATOM 1388 O O . GLY A 1 181 ? -9.146 -0.052 -11.672 1.00 90.12 181 GLY A O 1
ATOM 1389 N N . LYS A 1 182 ? -10.928 -1.393 -11.390 1.00 86.12 182 LYS A N 1
ATOM 1390 C CA . LYS A 1 182 ? -11.687 -0.791 -12.496 1.00 86.12 182 LYS A CA 1
ATOM 1391 C C . LYS A 1 182 ? -12.217 0.593 -12.115 1.00 86.12 182 LYS A C 1
ATOM 1393 O O . LYS A 1 182 ? -12.705 0.793 -11.008 1.00 86.12 182 LYS A O 1
ATOM 1398 N N . C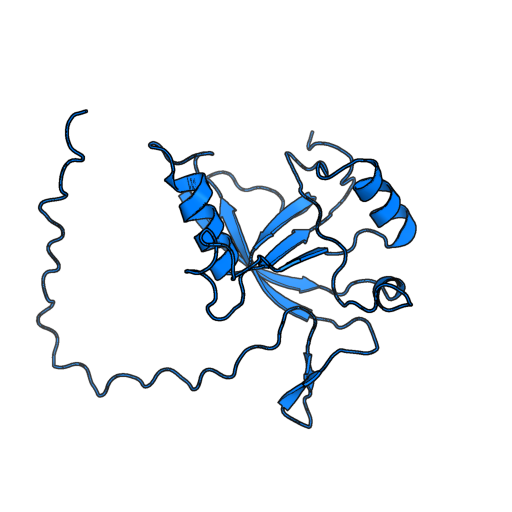YS A 1 183 ? -12.149 1.535 -13.058 1.00 87.00 183 CYS A N 1
ATOM 1399 C CA . CYS A 1 183 ? -12.666 2.904 -12.913 1.00 87.00 183 CYS A CA 1
ATOM 1400 C C . CYS A 1 183 ? -12.226 3.623 -11.616 1.00 87.00 183 CYS A C 1
ATOM 1402 O O . CYS A 1 183 ? -13.070 4.149 -10.894 1.00 87.00 183 CYS A O 1
ATOM 1404 N N . PRO A 1 184 ? -10.918 3.706 -11.319 1.00 89.50 184 PRO A N 1
ATOM 1405 C CA . PRO A 1 184 ? -10.425 4.246 -10.051 1.00 89.50 184 PRO A CA 1
ATOM 1406 C C . PRO A 1 184 ? -10.649 5.763 -9.884 1.00 89.50 184 PRO A C 1
ATOM 1408 O O . PRO A 1 184 ? -10.379 6.319 -8.821 1.00 89.50 184 PRO A O 1
ATOM 1411 N N . SER A 1 185 ? -11.146 6.456 -10.913 1.00 86.44 185 SER A N 1
ATOM 1412 C CA . SER A 1 185 ? -11.578 7.861 -10.873 1.00 86.44 185 SER A CA 1
ATOM 1413 C C . SER A 1 185 ? -13.010 8.062 -10.354 1.00 86.44 185 SER A C 1
ATOM 1415 O O . SER A 1 185 ? -13.417 9.206 -10.136 1.00 86.44 185 SER A O 1
ATOM 1417 N N . MET A 1 186 ? -13.770 6.983 -10.154 1.00 85.50 186 MET A N 1
ATOM 1418 C CA . MET A 1 186 ? -15.190 7.008 -9.795 1.00 85.50 186 MET A CA 1
ATOM 1419 C C . MET A 1 186 ? -15.417 6.430 -8.402 1.00 85.50 186 MET A C 1
ATOM 1421 O O . MET A 1 186 ? -14.643 5.604 -7.930 1.00 85.50 186 MET A O 1
ATOM 1425 N N . GLU A 1 187 ? -16.486 6.865 -7.741 1.00 86.88 187 GLU A N 1
ATOM 1426 C CA . GLU A 1 187 ? -16.925 6.212 -6.508 1.00 86.88 187 GLU A CA 1
ATOM 1427 C C . GLU A 1 187 ? -17.596 4.868 -6.815 1.00 86.88 187 GLU A C 1
ATOM 1429 O O . GLU A 1 187 ? -18.094 4.652 -7.924 1.00 86.88 187 GLU A O 1
ATOM 1434 N N . PHE A 1 188 ? -17.617 3.963 -5.835 1.00 82.25 188 PHE A N 1
ATOM 1435 C CA . PHE A 1 188 ? -18.466 2.778 -5.913 1.00 82.25 188 PHE A CA 1
ATOM 1436 C C . PHE A 1 188 ? -19.939 3.204 -5.968 1.00 82.25 188 PHE A C 1
ATOM 1438 O O . PHE A 1 188 ? -20.358 4.078 -5.206 1.00 82.25 188 PHE A O 1
ATOM 1445 N N . GLY A 1 189 ? -20.682 2.605 -6.902 1.00 59.56 189 GLY A N 1
ATOM 1446 C CA . GLY A 1 189 ? -22.128 2.786 -7.056 1.00 59.56 189 GLY A CA 1
ATOM 1447 C C . GLY A 1 189 ? -22.947 1.943 -6.094 1.00 59.56 189 GLY A C 1
ATOM 1448 O O . GLY A 1 189 ? -22.394 0.964 -5.541 1.00 59.56 189 GLY A O 1
#

Organism: Alexandrium catenella (NCBI:txid2925)

Foldseek 3Di:
DDDDPDPPDPPPPVPPDDPDDPPPDPDPCPFDAAVQWDQDPVPRDTDHDLAFDFDKDKWKDFDAPDDDDPALAKTKDPLQVVLCCVPQQPPDPPGPPRGDDMDIDTDTDTFHRLCCDPPRNGNFFADFHGDQLATDPDPVCVVVSCVRRNQTKHKDQDDCVDPSRVVSCDPPGIMMIGHHDPPRHDHDD

Radius of gyration: 20.18 Å; chains: 1; bounding box: 46×43×56 Å

pLDDT: mean 82.31, std 16.02, range [32.25, 96.56]

Sequence (189 aa):
VRFWPALSRHTCVRPNLKPPGPALQPAPLVAPCLPGQLKDPATGKCVVSAVPALMRFYMYKALGDKDYHMENSNLASLTGVLMYLQNEVLSTCPRKFGITRVMRYLVTMKNPTTLLRPPVHSQFGEFVQFKNGKCVTNNSVCSPLWEHSGYVVGCLNLDTSSPSVANYSGPPAPVIYSLPGKCPSMEFG